Protein AF-0000000068982721 (afdb_homodimer)

Solvent-accessible surface area (backbone atoms only — not comparable to full-atom values): 14937 Å² total; per-res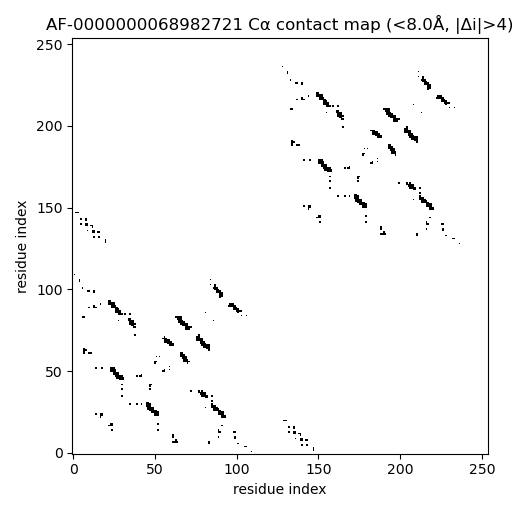idue (Å²): 135,87,74,78,73,61,58,44,40,51,49,52,24,48,48,50,51,31,51,76,65,75,41,49,30,28,35,34,29,42,60,72,44,85,76,55,38,59,77,64,87,70,40,53,94,54,32,29,77,41,74,65,32,78,88,59,32,46,79,71,41,83,47,81,61,32,36,35,29,31,36,68,58,95,84,40,80,41,70,34,38,36,45,47,83,34,50,40,30,42,24,23,71,90,42,67,86,53,56,50,73,55,66,77,66,68,54,65,78,60,64,63,76,62,77,66,66,76,77,72,74,73,76,75,72,82,118,136,88,74,76,73,63,60,44,40,52,50,52,24,49,49,50,51,30,52,77,64,75,41,48,31,30,36,35,29,43,58,71,44,86,76,55,38,60,78,63,88,70,40,54,94,54,31,29,75,42,73,65,32,77,88,61,33,46,78,73,43,83,46,80,61,32,36,34,29,31,34,68,58,97,85,40,80,41,71,33,38,37,46,47,82,33,50,41,30,41,25,24,70,89,41,65,86,54,56,51,72,55,67,78,65,69,53,66,79,58,64,62,77,61,74,68,66,76,75,72,76,73,77,73,74,79,123

Structure (mmCIF, N/CA/C/O backbone):
data_AF-0000000068982721-model_v1
#
loop_
_entity.id
_entity.type
_entity.pdbx_description
1 polymer 'ClpXP protease specificity-enhancing factor'
#
loop_
_atom_site.group_PDB
_atom_site.id
_atom_site.type_symbol
_atom_site.label_atom_id
_atom_site.label_alt_id
_atom_site.label_comp_id
_atom_site.label_asym_id
_atom_site.label_entity_id
_atom_site.label_seq_id
_atom_site.pdbx_PDB_ins_code
_atom_site.Cartn_x
_atom_site.Cartn_y
_atom_site.Cartn_z
_atom_site.occupancy
_atom_site.B_iso_or_equiv
_atom_site.auth_seq_id
_atom_site.auth_comp_id
_atom_site.auth_asym_id
_atom_site.auth_atom_id
_atom_site.pdbx_PDB_model_num
ATOM 1 N N . MET A 1 1 ? -21.859 -2.258 6.469 1 50.09 1 MET A N 1
ATOM 2 C CA . MET A 1 1 ? -21.188 -1.783 5.262 1 50.09 1 MET A CA 1
ATOM 3 C C . MET A 1 1 ? -19.844 -2.465 5.09 1 50.09 1 MET A C 1
ATOM 5 O O . MET A 1 1 ? -18.984 -2.377 5.965 1 50.09 1 MET A O 1
ATOM 9 N N . THR A 1 2 ? -19.688 -3.6 4.328 1 82 2 THR A N 1
ATOM 10 C CA . THR A 1 2 ? -18.484 -4.418 4.25 1 82 2 THR A CA 1
ATOM 11 C C . THR A 1 2 ? -17.453 -3.773 3.326 1 82 2 THR A C 1
ATOM 13 O O . THR A 1 2 ? -17.797 -3.318 2.232 1 82 2 THR A O 1
ATOM 16 N N . PHE A 1 3 ? -16.266 -3.248 3.801 1 90.38 3 PHE A N 1
ATOM 17 C CA . PHE A 1 3 ? -15.188 -2.666 3.016 1 90.38 3 PHE A CA 1
ATOM 18 C C . PHE A 1 3 ? -14.523 -3.725 2.146 1 90.38 3 PHE A C 1
ATOM 20 O O . PHE A 1 3 ? -14.516 -4.91 2.492 1 90.38 3 PHE A O 1
ATOM 27 N N . THR A 1 4 ? -14.148 -3.232 0.873 1 94 4 THR A N 1
ATOM 28 C CA . THR A 1 4 ? -13.367 -4.141 0.039 1 94 4 THR A CA 1
ATOM 29 C C . THR A 1 4 ? -12.023 -4.453 0.693 1 94 4 THR A C 1
ATOM 31 O O . THR A 1 4 ? -11.57 -3.721 1.573 1 94 4 THR A O 1
ATOM 34 N N . PRO A 1 5 ? -11.398 -5.516 0.279 1 95.19 5 PRO A N 1
ATOM 35 C CA . PRO A 1 5 ? -10.094 -5.852 0.849 1 95.19 5 PRO A CA 1
ATOM 36 C C . PRO A 1 5 ? -9.016 -4.824 0.503 1 95.19 5 PRO A C 1
ATOM 38 O O . PRO A 1 5 ? -9.023 -4.262 -0.594 1 95.19 5 PRO A O 1
ATOM 41 N N . LYS A 1 6 ? -8.016 -4.684 1.451 1 96.5 6 LYS A N 1
ATOM 42 C CA . LYS A 1 6 ? -6.891 -3.783 1.231 1 96.5 6 LYS A CA 1
ATOM 43 C C . LYS A 1 6 ? -5.773 -4.48 0.456 1 96.5 6 LYS A C 1
ATOM 45 O O . LYS A 1 6 ? -4.934 -3.82 -0.161 1 96.5 6 LYS A O 1
ATOM 50 N N . ARG A 1 7 ? -5.926 -5.719 0.411 1 97.69 7 ARG A N 1
ATOM 51 C CA . ARG A 1 7 ? -4.855 -6.598 -0.042 1 97.69 7 ARG A CA 1
ATOM 52 C C . ARG A 1 7 ? -4.355 -6.188 -1.425 1 97.69 7 ARG A C 1
ATOM 54 O O . ARG A 1 7 ? -3.158 -5.988 -1.625 1 97.69 7 ARG A O 1
ATOM 61 N N . PRO A 1 8 ? -5.195 -5.984 -2.377 1 98.44 8 PRO A N 1
ATOM 62 C CA . PRO A 1 8 ? -4.664 -5.664 -3.701 1 98.44 8 PRO A CA 1
ATOM 63 C C . PRO A 1 8 ? -3.932 -4.324 -3.734 1 98.44 8 PRO A C 1
ATOM 65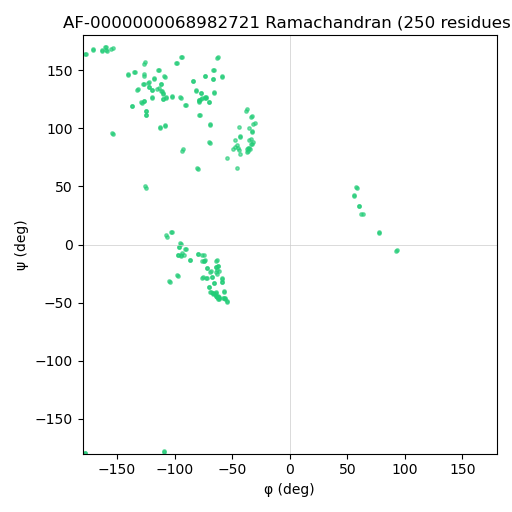 O O . PRO A 1 8 ? -2.959 -4.164 -4.477 1 98.44 8 PRO A O 1
ATOM 68 N N . TYR A 1 9 ? -4.328 -3.338 -2.973 1 98.56 9 TYR A N 1
ATOM 69 C CA . TYR A 1 9 ? -3.689 -2.027 -2.908 1 98.56 9 TYR A CA 1
ATOM 70 C C . TYR A 1 9 ? -2.291 -2.131 -2.312 1 98.56 9 TYR A C 1
ATOM 72 O O . TYR A 1 9 ? -1.349 -1.515 -2.816 1 98.56 9 TYR A O 1
ATOM 80 N N . LEU A 1 10 ? -2.238 -2.955 -1.286 1 98.31 10 LEU A N 1
ATOM 81 C CA . LEU A 1 10 ? -0.954 -3.146 -0.621 1 98.31 10 LEU A CA 1
ATOM 82 C C . LEU A 1 10 ? 0.009 -3.924 -1.512 1 98.31 10 LEU A C 1
ATOM 84 O O . LEU A 1 10 ? 1.206 -3.629 -1.547 1 98.31 10 LEU A O 1
ATOM 88 N N . ILE A 1 11 ? -0.5 -4.859 -2.24 1 98.75 11 ILE A N 1
ATOM 89 C CA . ILE A 1 11 ? 0.335 -5.629 -3.154 1 98.75 11 ILE A CA 1
ATOM 90 C C . ILE A 1 11 ? 0.896 -4.711 -4.238 1 98.75 11 ILE A C 1
ATOM 92 O O . ILE A 1 11 ? 2.088 -4.766 -4.551 1 98.75 11 ILE A O 1
ATOM 96 N N . ARG A 1 12 ? 0.041 -3.873 -4.758 1 98.81 12 ARG A N 1
ATOM 97 C CA . ARG A 1 12 ? 0.499 -2.947 -5.789 1 98.81 12 ARG A CA 1
ATOM 98 C C . ARG A 1 12 ? 1.543 -1.984 -5.23 1 98.81 12 ARG A C 1
ATOM 100 O O . ARG A 1 12 ? 2.539 -1.688 -5.895 1 98.81 12 ARG A O 1
ATOM 107 N N . ALA A 1 13 ? 1.307 -1.523 -4.055 1 98.62 13 ALA A N 1
ATOM 108 C CA . ALA A 1 13 ? 2.244 -0.599 -3.424 1 98.62 13 ALA A CA 1
ATOM 109 C C . ALA A 1 13 ? 3.596 -1.265 -3.189 1 98.62 13 ALA A C 1
ATOM 111 O O . ALA A 1 13 ? 4.641 -0.694 -3.514 1 98.62 13 ALA A O 1
ATOM 112 N N . MET A 1 14 ? 3.588 -2.441 -2.699 1 98.5 14 MET A N 1
ATOM 113 C CA . MET A 1 14 ? 4.828 -3.15 -2.408 1 98.5 14 MET A CA 1
ATOM 114 C C . MET A 1 14 ? 5.559 -3.525 -3.695 1 98.5 14 MET A C 1
ATOM 116 O O . MET A 1 14 ? 6.785 -3.482 -3.752 1 98.5 14 MET A O 1
ATOM 120 N N . HIS A 1 15 ? 4.801 -3.961 -4.676 1 98.75 15 HIS A N 1
ATOM 121 C CA . HIS A 1 15 ? 5.418 -4.277 -5.957 1 98.75 15 HIS A CA 1
ATOM 122 C C . HIS A 1 15 ? 6.184 -3.08 -6.508 1 98.75 15 HIS A C 1
ATOM 124 O O . HIS A 1 15 ? 7.328 -3.221 -6.953 1 98.75 15 HIS A O 1
ATOM 130 N N . GLU A 1 16 ? 5.559 -1.96 -6.469 1 98.19 16 GLU A N 1
ATOM 131 C CA . GLU A 1 16 ? 6.195 -0.74 -6.953 1 98.19 16 GLU A CA 1
ATOM 132 C C . GLU A 1 16 ? 7.457 -0.422 -6.156 1 98.19 16 GLU A C 1
ATOM 134 O O . GLU A 1 16 ? 8.5 -0.097 -6.734 1 98.19 16 GLU A O 1
ATOM 139 N N . TRP A 1 17 ? 7.332 -0.521 -4.883 1 98.25 17 TRP A N 1
ATOM 140 C CA . TRP A 1 17 ? 8.477 -0.224 -4.031 1 98.25 17 TRP A CA 1
ATOM 141 C C . TRP A 1 17 ? 9.633 -1.179 -4.32 1 98.25 17 TRP A C 1
ATOM 143 O O . TRP A 1 17 ? 10.789 -0.755 -4.422 1 98.25 17 TRP A O 1
ATOM 153 N N . LEU A 1 18 ? 9.312 -2.434 -4.395 1 97.94 18 LEU A N 1
ATOM 154 C CA . LEU A 1 18 ? 10.344 -3.424 -4.695 1 97.94 18 LEU A CA 1
ATOM 155 C C . LEU A 1 18 ? 11.031 -3.113 -6.023 1 97.94 18 LEU A C 1
ATOM 157 O O . LEU A 1 18 ? 12.258 -3.109 -6.109 1 97.94 18 LEU A O 1
ATOM 161 N N . GLU A 1 19 ? 10.25 -2.818 -6.996 1 97.06 19 GLU A N 1
ATOM 162 C CA . GLU A 1 19 ? 10.797 -2.502 -8.312 1 97.06 19 GLU A CA 1
ATOM 163 C C . GLU A 1 19 ? 11.68 -1.253 -8.258 1 97.06 19 GLU A C 1
ATOM 165 O O . GLU A 1 19 ? 12.773 -1.231 -8.828 1 97.06 19 GLU A O 1
ATOM 170 N N . ASP A 1 20 ? 11.219 -0.26 -7.602 1 96.62 20 ASP A N 1
ATOM 171 C CA . ASP A 1 20 ? 11.945 1 -7.504 1 96.62 20 ASP A CA 1
ATOM 172 C C . ASP A 1 20 ? 13.281 0.808 -6.785 1 96.62 20 ASP A C 1
ATOM 174 O O . ASP A 1 20 ? 14.211 1.6 -6.965 1 96.62 20 ASP A O 1
ATOM 178 N N . ASN A 1 21 ? 13.367 -0.199 -5.965 1 96.25 21 ASN A N 1
ATOM 179 C CA . ASN A 1 21 ? 14.594 -0.458 -5.215 1 96.25 21 ASN A CA 1
ATOM 180 C C . ASN A 1 21 ? 15.398 -1.6 -5.828 1 96.25 21 ASN A C 1
ATOM 182 O O . ASN A 1 21 ? 16.312 -2.125 -5.203 1 96.25 21 ASN A O 1
ATOM 186 N N . GLU A 1 22 ? 14.992 -2.025 -7.074 1 94.94 22 GLU A N 1
ATOM 187 C CA . GLU A 1 22 ? 15.688 -3.039 -7.855 1 94.94 22 GLU A CA 1
ATOM 188 C C . GLU A 1 22 ? 15.742 -4.371 -7.113 1 94.94 22 GLU A C 1
ATOM 190 O O . GLU A 1 22 ? 16.766 -5.055 -7.121 1 94.94 22 GLU A O 1
ATOM 195 N N . LEU A 1 23 ? 14.742 -4.621 -6.371 1 96.38 23 LEU A N 1
ATOM 196 C CA . LEU A 1 23 ? 14.562 -5.91 -5.715 1 96.38 23 LEU A CA 1
ATOM 197 C C . LEU A 1 23 ? 13.617 -6.801 -6.512 1 96.38 23 LEU A C 1
ATOM 199 O O . LEU A 1 23 ? 12.773 -6.301 -7.262 1 96.38 23 LEU A O 1
ATOM 203 N N . THR A 1 24 ? 13.766 -8.078 -6.305 1 97.19 24 THR A N 1
ATOM 204 C CA . THR A 1 24 ? 12.938 -9.031 -7.031 1 97.19 24 THR A CA 1
ATOM 205 C C . THR A 1 24 ? 11.656 -9.336 -6.258 1 97.19 24 THR A C 1
ATOM 207 O O . THR A 1 24 ? 11.711 -9.867 -5.145 1 97.19 24 THR A O 1
ATOM 210 N N . ALA A 1 25 ? 10.555 -9.039 -6.879 1 98.38 25 ALA A N 1
ATOM 211 C CA . ALA A 1 25 ? 9.273 -9.281 -6.227 1 98.38 25 ALA A CA 1
ATOM 212 C C . ALA A 1 25 ? 8.891 -10.758 -6.305 1 98.38 25 ALA A C 1
ATOM 214 O O . ALA A 1 25 ? 8.773 -11.312 -7.398 1 98.38 25 ALA A O 1
ATOM 215 N N . TYR A 1 26 ? 8.648 -11.32 -5.16 1 98.44 26 TYR A N 1
ATOM 216 C CA . TYR A 1 26 ? 8.102 -12.672 -5.059 1 98.44 26 TYR A CA 1
ATOM 217 C C . TYR A 1 26 ? 6.676 -12.641 -4.52 1 98.44 26 TYR A C 1
ATOM 219 O O . TYR A 1 26 ? 6.367 -11.883 -3.6 1 98.44 26 TYR A O 1
ATOM 227 N N . LEU A 1 27 ? 5.855 -13.469 -5.133 1 98.62 27 LEU A N 1
ATOM 228 C CA . LEU A 1 27 ? 4.508 -13.719 -4.641 1 98.62 27 LEU A CA 1
ATOM 229 C C . LEU A 1 27 ? 4.398 -15.109 -4.023 1 98.62 27 LEU A C 1
ATOM 231 O O . LEU A 1 27 ? 4.797 -16.094 -4.641 1 98.62 27 LEU A O 1
ATOM 235 N N . MET A 1 28 ? 3.936 -15.148 -2.807 1 98.5 28 MET A N 1
ATOM 236 C CA . MET A 1 28 ? 3.543 -16.422 -2.209 1 98.5 28 MET A CA 1
ATOM 237 C C . MET A 1 28 ? 2.049 -16.672 -2.381 1 98.5 28 MET A C 1
ATOM 239 O O . MET A 1 28 ? 1.23 -15.82 -2.012 1 98.5 28 MET A O 1
ATOM 243 N N . ILE A 1 29 ? 1.713 -17.797 -2.926 1 98.12 29 ILE A N 1
ATOM 244 C CA . ILE A 1 29 ? 0.346 -18.078 -3.35 1 98.12 29 ILE A CA 1
ATOM 245 C C . ILE A 1 29 ? -0.162 -19.344 -2.648 1 98.12 29 ILE A C 1
ATOM 247 O O . ILE A 1 29 ? 0.588 -20.297 -2.461 1 98.12 29 ILE A O 1
ATOM 251 N N . ASP A 1 30 ? -1.381 -19.328 -2.227 1 98.06 30 ASP A N 1
ATOM 252 C CA . ASP A 1 30 ? -2.061 -20.547 -1.799 1 98.06 30 ASP A CA 1
ATOM 253 C C . ASP A 1 30 ? -2.336 -21.469 -2.986 1 98.06 30 ASP A C 1
ATOM 255 O O . ASP A 1 30 ? -3.324 -21.297 -3.701 1 98.06 30 ASP A O 1
ATOM 259 N N . ALA A 1 31 ? -1.589 -22.5 -3.143 1 97.94 31 ALA A N 1
ATOM 260 C CA . ALA A 1 31 ? -1.642 -23.375 -4.305 1 97.94 31 ALA A CA 1
ATOM 261 C C . ALA A 1 31 ? -2.861 -24.297 -4.246 1 97.94 31 ALA A C 1
ATOM 263 O O . ALA A 1 31 ? -3.207 -24.938 -5.234 1 97.94 31 ALA A O 1
ATOM 264 N N . THR A 1 32 ? -3.49 -24.297 -3.186 1 97.31 32 THR A N 1
ATOM 265 C CA . THR A 1 32 ? -4.625 -25.188 -3.016 1 97.31 32 THR A CA 1
ATOM 266 C C . THR A 1 32 ? -5.926 -24.5 -3.414 1 97.31 32 THR A C 1
ATOM 268 O O . THR A 1 32 ? -6.977 -25.141 -3.486 1 97.31 32 THR A O 1
ATOM 271 N N . HIS A 1 33 ? -5.832 -23.25 -3.652 1 95.62 33 HIS A N 1
ATOM 272 C CA . HIS A 1 33 ? -7.016 -22.516 -4.078 1 95.62 33 HIS A CA 1
ATOM 273 C C . HIS A 1 33 ? -7.492 -22.984 -5.449 1 95.62 33 HIS A C 1
ATOM 275 O O . HIS A 1 33 ? -6.73 -22.969 -6.418 1 95.62 33 HIS A O 1
ATOM 281 N N . GLY A 1 34 ? -8.695 -23.266 -5.633 1 95.56 34 GLY A N 1
ATOM 282 C CA . GLY A 1 34 ? -9.25 -23.953 -6.789 1 95.56 34 GLY A CA 1
ATOM 283 C C . GLY A 1 34 ? -9.203 -23.125 -8.055 1 95.56 34 GLY A C 1
ATOM 284 O O . GLY A 1 34 ? -9.203 -23.672 -9.164 1 95.56 34 GLY A O 1
ATOM 285 N N . ASP A 1 35 ? -9.141 -21.828 -7.938 1 97.06 35 ASP A N 1
ATOM 286 C CA . ASP A 1 35 ? -9.266 -20.969 -9.109 1 97.06 35 ASP A CA 1
ATOM 287 C C . ASP A 1 35 ? -7.898 -20.562 -9.656 1 97.06 35 ASP A C 1
ATOM 289 O O . ASP A 1 35 ? -7.801 -19.938 -10.711 1 97.06 35 ASP A O 1
ATOM 293 N N . VAL A 1 36 ? -6.836 -20.984 -9 1 98.38 36 VAL A N 1
ATOM 294 C CA . VAL A 1 36 ? -5.492 -20.578 -9.398 1 98.38 36 VAL A CA 1
ATOM 295 C C . VAL A 1 36 ? -5.098 -21.281 -10.688 1 98.38 36 VAL A C 1
ATOM 297 O O . VAL A 1 36 ? -5.223 -22.516 -10.797 1 98.38 36 VAL A O 1
ATOM 300 N N . VAL A 1 37 ? -4.699 -20.484 -11.656 1 98.5 37 VAL A N 1
ATOM 301 C CA . VAL A 1 37 ? -4.109 -21 -12.883 1 98.5 37 VAL A CA 1
ATOM 302 C C . VAL A 1 37 ? -2.613 -20.688 -12.906 1 98.5 37 VAL A C 1
ATOM 304 O O . VAL A 1 37 ? -2.211 -19.562 -13.164 1 98.5 37 VAL A O 1
ATOM 307 N N . ALA A 1 38 ? -1.803 -21.688 -12.617 1 98 38 ALA A N 1
ATOM 308 C CA . ALA A 1 38 ? -0.353 -21.562 -12.5 1 98 38 ALA A CA 1
ATOM 309 C C . ALA A 1 38 ? 0.322 -22.922 -12.57 1 98 38 ALA A C 1
ATOM 311 O O . ALA A 1 38 ? -0.351 -23.953 -12.555 1 98 38 ALA A O 1
ATOM 312 N N . PRO A 1 39 ? 1.593 -22.906 -12.734 1 96.69 39 PRO A N 1
ATOM 313 C CA . PRO A 1 39 ? 2.299 -24.188 -12.711 1 96.69 39 PRO A CA 1
ATOM 314 C C . PRO A 1 39 ? 2.336 -24.812 -11.312 1 96.69 39 PRO A C 1
ATOM 316 O O . PRO A 1 39 ? 3.355 -24.734 -10.625 1 96.69 39 PRO A O 1
ATOM 319 N N . LEU A 1 40 ? 1.367 -25.562 -10.984 1 96.62 40 LEU A N 1
ATOM 320 C CA . LEU A 1 40 ? 1.165 -26.047 -9.625 1 96.62 40 LEU A CA 1
ATOM 321 C C . LEU A 1 40 ? 2.131 -27.172 -9.305 1 96.62 40 LEU A C 1
ATOM 323 O O . LEU A 1 40 ? 2.316 -27.531 -8.141 1 96.62 40 LEU A O 1
ATOM 327 N N . ASP A 1 41 ? 2.771 -27.719 -10.32 1 95.5 41 ASP A N 1
ATOM 328 C CA . ASP A 1 41 ? 3.777 -28.75 -10.109 1 95.5 41 ASP A CA 1
ATOM 329 C C . ASP A 1 41 ? 4.949 -28.219 -9.289 1 95.5 41 ASP A C 1
ATOM 331 O O . ASP A 1 41 ? 5.695 -29 -8.688 1 95.5 41 ASP A O 1
ATOM 335 N N . TYR A 1 42 ? 5.078 -26.984 -9.227 1 95.5 42 TYR A N 1
ATOM 336 C CA . TYR A 1 42 ? 6.188 -26.344 -8.516 1 95.5 42 TYR A CA 1
ATOM 337 C C . TYR A 1 42 ? 5.789 -25.984 -7.094 1 95.5 42 TYR A C 1
ATOM 339 O O . TYR A 1 42 ? 6.609 -25.484 -6.324 1 95.5 42 TYR A O 1
ATOM 347 N N . ALA A 1 43 ? 4.582 -26.281 -6.723 1 97.69 43 ALA A N 1
ATOM 348 C CA . ALA A 1 43 ? 4.109 -25.953 -5.383 1 97.69 43 ALA A CA 1
ATOM 349 C C . ALA A 1 43 ? 4.715 -26.875 -4.336 1 97.69 43 ALA A C 1
ATOM 351 O O . ALA A 1 43 ? 4.992 -28.047 -4.625 1 97.69 43 ALA A O 1
ATOM 352 N N . GLN A 1 44 ? 4.973 -26.312 -3.178 1 97.25 44 GLN A N 1
ATOM 353 C CA . GLN A 1 44 ? 5.477 -27.078 -2.035 1 97.25 44 GLN A CA 1
ATOM 354 C C . GLN A 1 44 ? 4.637 -26.812 -0.788 1 97.25 44 GLN A C 1
ATOM 356 O O . GLN A 1 44 ? 4.488 -25.656 -0.362 1 97.25 44 GLN A O 1
ATOM 361 N N . GLU A 1 45 ? 4.109 -27.828 -0.24 1 97 45 GLU A N 1
ATOM 362 C CA . GLU A 1 45 ? 3.316 -27.734 0.981 1 97 45 GLU A CA 1
ATOM 363 C C . GLU A 1 45 ? 2.164 -26.75 0.822 1 97 45 GLU A C 1
ATOM 365 O O . GLU A 1 45 ? 1.951 -25.891 1.684 1 97 45 GLU A O 1
ATOM 370 N N . GLY A 1 46 ? 1.565 -26.844 -0.29 1 97.06 46 GLY A N 1
ATOM 371 C CA . GLY A 1 46 ? 0.366 -26.062 -0.549 1 97.06 46 GLY A CA 1
ATOM 372 C C . GLY A 1 46 ? 0.657 -24.609 -0.869 1 97.06 46 GLY A C 1
ATOM 373 O O . GLY A 1 46 ? -0.258 -23.781 -0.925 1 97.06 46 GLY A O 1
ATOM 374 N N . ARG A 1 47 ? 1.968 -24.312 -1.08 1 98.06 47 ARG A N 1
ATOM 375 C CA . ARG A 1 47 ? 2.348 -22.938 -1.39 1 98.06 47 ARG A CA 1
ATOM 376 C C . ARG A 1 47 ? 3.178 -22.875 -2.668 1 98.06 47 ARG A C 1
ATOM 378 O O . ARG A 1 47 ? 4.004 -23.75 -2.922 1 98.06 47 ARG A O 1
ATOM 385 N N . LEU A 1 48 ? 2.895 -21.938 -3.432 1 98.25 48 LEU A N 1
ATOM 386 C CA . LEU A 1 48 ? 3.637 -21.656 -4.656 1 98.25 48 LEU A CA 1
ATOM 387 C C . LEU A 1 48 ? 4.25 -20.266 -4.613 1 98.25 48 LEU A C 1
ATOM 389 O O . LEU A 1 48 ? 3.559 -19.281 -4.309 1 98.25 48 LEU A O 1
ATOM 393 N N . VAL A 1 49 ? 5.52 -20.156 -4.84 1 98.06 49 VAL A N 1
ATOM 394 C CA . VAL A 1 49 ? 6.211 -18.875 -4.875 1 98.06 49 VAL A CA 1
ATOM 395 C C . VAL A 1 49 ? 6.641 -18.547 -6.305 1 98.06 49 VAL A C 1
ATOM 397 O O . VAL A 1 49 ? 7.297 -19.359 -6.961 1 98.06 49 VAL A O 1
ATOM 400 N N . LEU A 1 50 ? 6.25 -17.406 -6.805 1 97.75 50 LEU A N 1
ATOM 401 C CA . LEU A 1 50 ? 6.562 -16.984 -8.164 1 97.75 50 LEU A CA 1
ATOM 402 C C . LEU A 1 50 ? 7.223 -15.617 -8.172 1 97.75 50 LEU A C 1
ATOM 404 O O . LEU A 1 50 ? 6.863 -14.75 -7.371 1 97.75 50 LEU A O 1
ATOM 408 N N . ALA A 1 51 ? 8.094 -15.492 -9.117 1 97 51 ALA A N 1
ATOM 409 C CA . ALA A 1 51 ? 8.609 -14.148 -9.375 1 97 51 ALA A CA 1
ATOM 410 C C . ALA A 1 51 ? 7.598 -13.305 -10.148 1 97 51 ALA A C 1
ATOM 412 O O . ALA A 1 51 ? 7.012 -13.781 -11.125 1 97 51 ALA A O 1
ATOM 413 N N . ALA A 1 52 ? 7.383 -12.117 -9.609 1 97.12 52 ALA A N 1
ATOM 414 C CA . ALA A 1 52 ? 6.441 -11.219 -10.273 1 97.12 52 ALA A CA 1
ATOM 415 C C . ALA A 1 52 ? 7.086 -9.867 -10.562 1 97.12 52 ALA A C 1
ATOM 417 O O . ALA A 1 52 ? 6.508 -8.82 -10.273 1 97.12 52 ALA A O 1
ATOM 418 N N . SER A 1 53 ? 8.211 -9.875 -11.141 1 95.5 53 SER A N 1
ATOM 419 C CA . SER A 1 53 ? 8.859 -8.664 -11.625 1 95.5 53 SER A CA 1
ATOM 420 C C . SER A 1 53 ? 8.547 -8.414 -13.102 1 95.5 53 SER A C 1
ATOM 422 O O . SER A 1 53 ? 8.188 -9.344 -13.828 1 95.5 53 SER A O 1
ATOM 424 N N . TYR A 1 54 ? 8.766 -7.164 -13.516 1 94.25 54 TYR A N 1
ATOM 425 C CA . TYR A 1 54 ? 8.523 -6.84 -14.914 1 94.25 54 TYR A CA 1
ATOM 426 C C . TYR A 1 54 ? 9.523 -7.551 -15.82 1 94.25 54 TYR A C 1
ATOM 428 O O . TYR A 1 54 ? 9.188 -7.918 -16.953 1 94.25 54 TYR A O 1
ATOM 436 N N . GLN A 1 55 ? 10.688 -7.816 -15.281 1 93.12 55 GLN A N 1
ATOM 437 C CA . GLN A 1 55 ? 11.727 -8.469 -16.062 1 93.12 55 GLN A CA 1
ATOM 438 C C . GLN A 1 55 ? 11.438 -9.953 -16.234 1 93.12 55 GLN A C 1
ATOM 440 O O . GLN A 1 55 ? 11.836 -10.562 -17.234 1 93.12 55 GLN A O 1
ATOM 445 N N . ALA A 1 56 ? 10.742 -10.492 -15.273 1 93.75 56 ALA A N 1
ATOM 446 C CA . ALA A 1 56 ? 10.531 -11.938 -15.273 1 93.75 56 ALA A CA 1
ATOM 447 C C . ALA A 1 56 ? 9.18 -12.297 -15.883 1 93.75 56 ALA A C 1
ATOM 449 O O . ALA A 1 56 ? 8.859 -13.477 -16.062 1 93.75 56 ALA A O 1
ATOM 450 N N . THR A 1 57 ? 8.398 -11.297 -16.109 1 97.5 57 THR A N 1
ATOM 451 C CA . THR A 1 57 ? 7.039 -11.555 -16.578 1 97.5 57 THR A CA 1
ATOM 452 C C . THR A 1 57 ? 6.746 -10.789 -17.859 1 97.5 57 THR A C 1
ATOM 454 O O . THR A 1 57 ? 7.441 -9.82 -18.188 1 97.5 57 THR A O 1
ATOM 457 N N . LYS A 1 58 ? 5.77 -11.289 -18.609 1 97.38 58 LYS A N 1
ATOM 458 C CA . LYS A 1 58 ? 5.164 -10.578 -19.734 1 97.38 58 LYS A CA 1
ATOM 459 C C . LYS A 1 58 ? 3.717 -10.195 -19.438 1 97.38 58 LYS A C 1
ATOM 461 O O . LYS A 1 58 ? 2.945 -11.016 -18.938 1 97.38 58 LYS A O 1
ATOM 466 N N . ASP A 1 59 ? 3.299 -8.914 -19.688 1 97.56 59 ASP A N 1
ATOM 467 C CA . ASP A 1 59 ? 1.939 -8.406 -19.516 1 97.56 59 ASP A CA 1
ATOM 468 C C . ASP A 1 59 ? 1.461 -8.594 -18.078 1 97.56 59 ASP A C 1
ATOM 470 O O . ASP A 1 59 ? 0.365 -9.102 -17.844 1 97.56 59 ASP A O 1
ATOM 474 N N . LEU A 1 60 ? 2.271 -8.188 -17.125 1 98.5 60 LEU A N 1
ATOM 475 C CA . LEU A 1 60 ? 1.92 -8.258 -15.711 1 98.5 60 LEU A CA 1
ATOM 476 C C . LEU A 1 60 ? 0.83 -7.25 -15.367 1 98.5 60 LEU A C 1
ATOM 478 O O . LEU A 1 60 ? 0.983 -6.055 -15.617 1 98.5 60 LEU A O 1
ATOM 482 N N . HIS A 1 61 ? -0.278 -7.75 -14.828 1 98.31 61 HIS A N 1
ATOM 483 C CA . HIS A 1 61 ? -1.382 -6.926 -14.352 1 98.31 61 HIS A CA 1
ATOM 484 C C . HIS A 1 61 ? -1.746 -7.273 -12.906 1 98.31 61 HIS A C 1
ATOM 486 O O . HIS A 1 61 ? -1.995 -8.438 -12.594 1 98.31 61 HIS A O 1
ATOM 492 N N . ILE A 1 62 ? -1.709 -6.289 -12.086 1 98.5 62 ILE A N 1
ATOM 493 C CA . ILE A 1 62 ? -2.143 -6.441 -10.703 1 98.5 62 ILE A CA 1
ATOM 494 C C . ILE A 1 62 ? -3.408 -5.621 -10.461 1 98.5 62 ILE A C 1
ATOM 496 O O . ILE A 1 62 ? -3.332 -4.418 -10.188 1 98.5 62 ILE A O 1
ATOM 500 N N . ASP A 1 63 ? -4.566 -6.285 -10.469 1 97.62 63 ASP A N 1
ATOM 501 C CA . ASP A 1 63 ? -5.859 -5.629 -10.297 1 97.62 63 ASP A CA 1
ATOM 502 C C . ASP A 1 63 ? -6.469 -5.965 -8.938 1 97.62 63 ASP A C 1
ATOM 504 O O . ASP A 1 63 ? -5.836 -6.637 -8.117 1 97.62 63 ASP A O 1
ATOM 508 N N . ASN A 1 64 ? -7.648 -5.438 -8.727 1 97.5 64 ASN A N 1
ATOM 509 C CA . ASN A 1 64 ? -8.289 -5.648 -7.43 1 97.5 64 ASN A CA 1
ATOM 510 C C . ASN A 1 64 ? -8.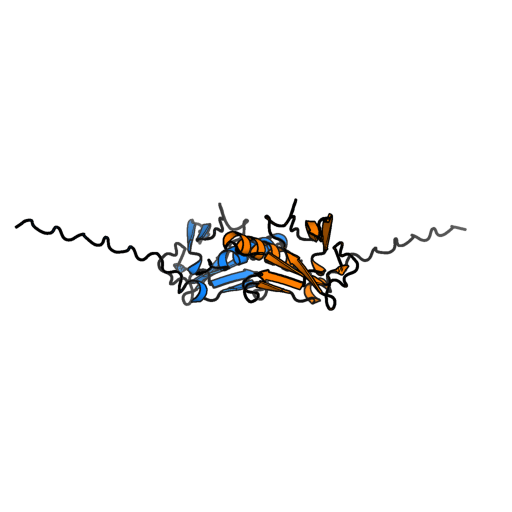766 -7.09 -7.27 1 97.5 64 ASN A C 1
ATOM 512 O O . ASN A 1 64 ? -8.898 -7.586 -6.152 1 97.5 64 ASN A O 1
ATOM 516 N N . GLU A 1 65 ? -8.922 -7.758 -8.383 1 96.62 65 GLU A N 1
ATOM 517 C CA . GLU A 1 65 ? -9.531 -9.086 -8.312 1 96.62 65 GLU A CA 1
ATOM 518 C C . GLU A 1 65 ? -8.484 -10.18 -8.477 1 96.62 65 GLU A C 1
ATOM 520 O O . GLU A 1 65 ? -8.609 -11.258 -7.895 1 96.62 65 GLU A O 1
ATOM 525 N N . SER A 1 66 ? -7.469 -9.789 -9.273 1 98.5 66 SER A N 1
ATOM 526 C CA . SER A 1 66 ? -6.523 -10.852 -9.602 1 98.5 66 SER A CA 1
ATOM 527 C C . SER A 1 66 ? -5.184 -10.281 -10.055 1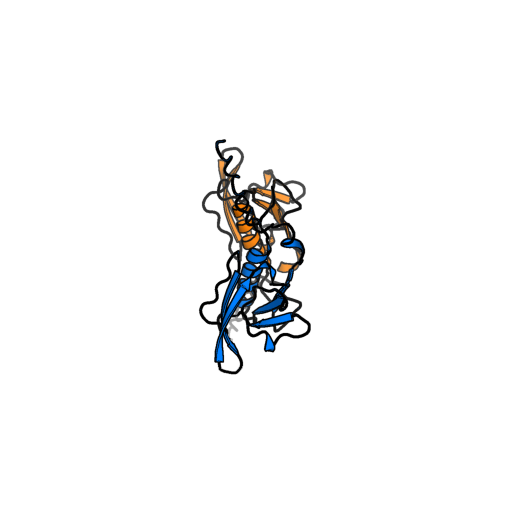 98.5 66 SER A C 1
ATOM 529 O O . SER A 1 66 ? -5.055 -9.07 -10.25 1 98.5 66 SER A O 1
ATOM 531 N N . ILE A 1 67 ? -4.191 -11.211 -10.102 1 98.81 67 ILE A N 1
ATOM 532 C CA . ILE A 1 67 ? -2.895 -10.969 -10.727 1 98.81 67 ILE A CA 1
ATOM 533 C C . ILE A 1 67 ? -2.727 -11.891 -11.93 1 98.81 67 ILE A C 1
ATOM 535 O O . ILE A 1 67 ? -3.01 -13.086 -11.852 1 98.81 67 ILE A O 1
ATOM 539 N N . SER A 1 68 ? -2.266 -11.305 -13.031 1 98.69 68 SER A N 1
ATOM 540 C CA . SER A 1 68 ? -2.08 -12.133 -14.219 1 98.69 68 SER A CA 1
ATOM 541 C C . SER A 1 68 ? -0.805 -11.75 -14.961 1 98.69 68 SER A C 1
ATOM 543 O O . SER A 1 68 ? -0.396 -10.594 -14.953 1 98.69 68 SER A O 1
ATOM 545 N N . PHE A 1 69 ? -0.235 -12.75 -15.523 1 98.69 69 PHE A N 1
ATOM 546 C CA . PHE A 1 69 ? 0.951 -12.547 -16.344 1 98.69 69 PHE A CA 1
ATOM 547 C C . PHE A 1 69 ? 1.32 -13.828 -17.094 1 98.69 69 PHE A C 1
ATOM 549 O O . PHE A 1 69 ? 0.729 -14.883 -16.844 1 98.69 69 PHE A O 1
ATOM 556 N N . ALA A 1 70 ? 2.182 -13.648 -17.984 1 98.5 70 ALA A N 1
ATOM 557 C CA . ALA A 1 70 ? 2.84 -14.805 -18.594 1 98.5 70 ALA A CA 1
ATOM 558 C C . ALA A 1 70 ? 4.297 -14.906 -18.156 1 98.5 70 ALA A C 1
ATOM 560 O O . ALA A 1 70 ? 4.949 -13.883 -17.922 1 98.5 70 ALA A O 1
ATOM 561 N N . ALA A 1 71 ? 4.695 -16.156 -18.031 1 97.56 71 ALA A N 1
ATOM 562 C CA . ALA A 1 71 ? 6.09 -16.406 -17.672 1 97.56 71 ALA A CA 1
ATOM 563 C C . ALA A 1 71 ? 6.539 -17.781 -18.156 1 97.56 71 ALA A C 1
ATOM 565 O O . ALA A 1 71 ? 5.75 -18.531 -18.719 1 97.56 71 ALA A O 1
ATOM 566 N N . ARG A 1 72 ? 7.871 -17.938 -18.062 1 95.5 72 ARG A N 1
ATOM 567 C CA . ARG A 1 72 ? 8.445 -19.188 -18.516 1 95.5 72 ARG A CA 1
ATOM 568 C C . ARG A 1 72 ? 8.781 -20.109 -17.344 1 95.5 72 ARG A C 1
ATOM 570 O O . ARG A 1 72 ? 9.422 -19.672 -16.391 1 95.5 72 ARG A O 1
ATOM 577 N N . PHE A 1 73 ? 8.289 -21.297 -17.422 1 94.25 73 PHE A N 1
ATOM 578 C CA . PHE A 1 73 ? 8.555 -22.328 -16.438 1 94.25 73 PHE A CA 1
ATOM 579 C C . PHE A 1 73 ? 9.125 -23.578 -17.094 1 94.25 73 PHE A C 1
ATOM 581 O O . PHE A 1 73 ? 8.445 -24.234 -17.891 1 94.25 73 PHE A O 1
ATOM 588 N N . GLY A 1 74 ? 10.289 -23.859 -16.766 1 92.69 74 GLY A N 1
ATOM 589 C CA . GLY A 1 74 ? 10.914 -24.984 -17.422 1 92.69 74 GLY A CA 1
ATOM 590 C C . GLY A 1 74 ? 11.07 -24.812 -18.922 1 92.69 74 GLY A C 1
ATOM 591 O O . GLY A 1 74 ? 10.914 -25.766 -19.688 1 92.69 74 GLY A O 1
ATOM 592 N N . GLY A 1 75 ? 11.141 -23.578 -19.375 1 93.25 75 GLY A N 1
ATOM 593 C CA . GLY A 1 75 ? 11.367 -23.281 -20.781 1 93.25 75 GLY A CA 1
ATOM 594 C C . GLY A 1 75 ? 10.086 -23.094 -21.562 1 93.25 75 GLY A C 1
ATOM 595 O O . GLY A 1 75 ? 10.117 -22.797 -22.75 1 93.25 75 GLY A O 1
ATOM 596 N N . VAL A 1 76 ? 9.023 -23.312 -20.938 1 94.25 76 VAL A N 1
ATOM 597 C CA . VAL A 1 76 ? 7.734 -23.203 -21.625 1 94.25 76 VAL A CA 1
ATOM 598 C C . VAL A 1 76 ? 6.977 -21.984 -21.109 1 94.25 76 VAL A C 1
ATOM 600 O O . VAL A 1 76 ? 6.836 -21.797 -19.906 1 94.25 76 VAL A O 1
ATOM 603 N N . SER A 1 77 ? 6.5 -21.156 -22.078 1 96 77 SER A N 1
ATOM 604 C CA . SER A 1 77 ? 5.707 -20 -21.719 1 96 77 SER A CA 1
ATOM 605 C C . SER A 1 77 ? 4.309 -20.406 -21.266 1 96 77 SER A C 1
ATOM 607 O O . SER A 1 77 ? 3.646 -21.203 -21.906 1 96 77 SER A O 1
ATOM 609 N N . GLN A 1 78 ? 3.936 -19.938 -20.094 1 96.06 78 GLN A N 1
ATOM 610 C CA . GLN A 1 78 ? 2.609 -20.25 -19.578 1 96.06 78 GLN A CA 1
ATOM 611 C C . GLN A 1 78 ? 1.94 -19 -19 1 96.06 78 GLN A C 1
ATOM 613 O O . GLN A 1 78 ? 2.619 -18.078 -18.531 1 96.06 78 GLN A O 1
ATOM 618 N N . ASP A 1 79 ? 0.573 -19.031 -19.141 1 97.88 79 ASP A N 1
ATOM 619 C CA . ASP A 1 79 ? -0.212 -17.969 -18.516 1 97.88 79 ASP A CA 1
ATOM 620 C C . ASP A 1 79 ? -0.485 -18.266 -17.047 1 97.88 79 ASP A C 1
ATOM 622 O O . ASP A 1 79 ? -0.752 -19.422 -16.688 1 97.88 79 ASP A O 1
ATOM 626 N N . VAL A 1 80 ? -0.404 -17.234 -16.281 1 98.5 80 VAL A N 1
ATOM 627 C CA . VAL A 1 80 ? -0.67 -17.312 -14.859 1 98.5 80 VAL A CA 1
ATOM 628 C C . VAL A 1 80 ? -1.835 -16.406 -14.492 1 98.5 80 VAL A C 1
ATOM 630 O O . VAL A 1 80 ? -1.915 -15.266 -14.969 1 98.5 80 VAL A O 1
ATOM 633 N N . TRP A 1 81 ? -2.777 -16.891 -13.727 1 98.75 81 TRP A N 1
ATOM 634 C CA . TRP A 1 81 ? -3.898 -16.125 -13.188 1 98.75 81 TRP A CA 1
ATOM 635 C C . TRP A 1 81 ? -4.148 -16.484 -11.727 1 98.75 81 TRP A C 1
ATOM 637 O O . TRP A 1 81 ? -4.445 -17.625 -11.398 1 98.75 81 TRP A O 1
ATOM 647 N N . ILE A 1 82 ? -4.039 -15.531 -10.883 1 98.62 82 ILE A N 1
ATOM 648 C CA . ILE A 1 82 ? -4.117 -15.734 -9.438 1 98.62 82 ILE A CA 1
ATOM 649 C C . ILE A 1 82 ? -5.203 -14.836 -8.852 1 98.62 82 ILE A C 1
ATOM 651 O O . ILE A 1 82 ? -5.07 -13.617 -8.836 1 98.62 82 ILE A O 1
ATOM 655 N N . PRO A 1 83 ? -6.289 -15.469 -8.375 1 98.06 83 PRO A N 1
ATOM 656 C CA . PRO A 1 83 ? -7.219 -14.609 -7.633 1 98.06 83 PRO A CA 1
ATOM 657 C C . PRO A 1 83 ? -6.57 -13.938 -6.426 1 98.06 83 PRO A C 1
ATOM 659 O O . PRO A 1 83 ? -5.727 -14.547 -5.758 1 98.06 83 PRO A O 1
ATOM 662 N N . MET A 1 84 ? -6.949 -12.742 -6.133 1 98.06 84 MET A N 1
ATOM 663 C CA . MET A 1 84 ? -6.336 -11.984 -5.047 1 98.06 84 MET A CA 1
ATOM 664 C C . MET A 1 84 ? -6.48 -12.727 -3.721 1 98.06 84 MET A C 1
ATOM 666 O O . MET A 1 84 ? -5.574 -12.695 -2.885 1 98.06 84 MET A O 1
ATOM 670 N N . ALA A 1 85 ? -7.535 -13.461 -3.543 1 97.06 85 ALA A N 1
ATOM 671 C CA . ALA A 1 85 ? -7.801 -14.203 -2.316 1 97.06 85 ALA A CA 1
ATOM 672 C C . ALA A 1 85 ? -6.742 -15.281 -2.09 1 97.06 85 ALA A C 1
ATOM 674 O O . ALA A 1 85 ? -6.539 -15.734 -0.962 1 97.06 85 ALA A O 1
ATOM 675 N N . ALA A 1 86 ? -6.059 -15.625 -3.109 1 97.81 86 ALA A N 1
ATOM 676 C CA . ALA A 1 86 ? -5.098 -16.719 -3.014 1 97.81 86 ALA A CA 1
ATOM 677 C C . ALA A 1 86 ? -3.695 -16.188 -2.713 1 97.81 86 ALA A C 1
ATOM 679 O O . ALA A 1 86 ? -2.775 -16.969 -2.453 1 97.81 86 ALA A O 1
ATOM 680 N N . VAL A 1 87 ? -3.498 -14.93 -2.77 1 98.5 87 VAL A N 1
ATOM 681 C CA . VAL A 1 87 ? -2.184 -14.352 -2.506 1 98.5 87 VAL A CA 1
ATOM 682 C C . VAL A 1 87 ? -1.934 -14.297 -1.001 1 98.5 87 VAL A C 1
ATOM 684 O O . VAL A 1 87 ? -2.676 -13.641 -0.264 1 98.5 87 VAL A O 1
ATOM 687 N N . LEU A 1 88 ? -0.861 -14.914 -0.615 1 98 88 LEU A N 1
ATOM 688 C CA . LEU A 1 88 ? -0.549 -15.008 0.807 1 98 88 LEU A CA 1
ATOM 689 C C . LEU A 1 88 ? 0.447 -13.93 1.218 1 98 88 LEU A C 1
ATOM 691 O O . LEU A 1 88 ? 0.527 -13.57 2.395 1 98 88 LEU A O 1
ATOM 695 N N . GLY A 1 89 ? 1.225 -13.516 0.243 1 98.38 89 GLY A N 1
ATOM 696 C CA . GLY A 1 89 ? 2.188 -12.469 0.564 1 98.38 89 GLY A CA 1
ATOM 697 C C . GLY A 1 89 ? 2.996 -12.016 -0.635 1 98.38 89 GLY A C 1
ATOM 698 O O . GLY A 1 89 ? 2.977 -12.664 -1.685 1 98.38 89 GLY A O 1
ATOM 699 N N . ILE A 1 90 ? 3.633 -10.891 -0.506 1 98.75 90 ILE A N 1
ATOM 700 C CA . ILE A 1 90 ? 4.602 -10.328 -1.44 1 98.75 90 ILE A CA 1
ATOM 701 C C . ILE A 1 90 ? 5.844 -9.867 -0.681 1 98.75 90 ILE A C 1
ATOM 703 O O . ILE A 1 90 ? 5.734 -9.25 0.382 1 98.75 90 ILE A O 1
ATOM 707 N N . TYR A 1 91 ? 6.977 -10.219 -1.197 1 98.38 91 TYR A N 1
ATOM 708 C CA . TYR A 1 91 ? 8.203 -9.898 -0.476 1 98.38 91 TYR A CA 1
ATOM 709 C C . TYR A 1 91 ? 9.406 -9.938 -1.406 1 98.38 91 TYR A C 1
ATOM 711 O O . TYR A 1 91 ? 9.297 -10.336 -2.566 1 98.38 91 TYR A O 1
ATOM 719 N N . ALA A 1 92 ? 10.516 -9.469 -0.918 1 98 92 ALA A N 1
ATOM 720 C CA . ALA A 1 92 ? 11.742 -9.453 -1.709 1 98 92 ALA A CA 1
ATOM 721 C C . ALA A 1 92 ? 12.43 -10.812 -1.686 1 98 92 ALA A C 1
ATOM 723 O O . ALA A 1 92 ? 12.648 -11.391 -0.616 1 98 92 ALA A O 1
ATOM 724 N N . LYS A 1 93 ? 12.797 -11.234 -2.801 1 97.19 93 LYS A N 1
ATOM 725 C CA . LYS A 1 93 ? 13.602 -12.453 -2.9 1 97.19 93 LYS A CA 1
ATOM 726 C C . LYS A 1 93 ? 14.883 -12.32 -2.086 1 97.19 93 LYS A C 1
ATOM 728 O O . LYS A 1 93 ? 15.281 -13.266 -1.394 1 97.19 93 LYS A O 1
ATOM 733 N N . GLU A 1 94 ? 15.523 -11.125 -2.143 1 96.44 94 GLU A N 1
ATOM 734 C CA . GLU A 1 94 ? 16.828 -10.844 -1.553 1 96.44 94 GLU A CA 1
ATOM 735 C C . GLU A 1 94 ? 16.734 -10.773 -0.031 1 96.44 94 GLU A C 1
ATOM 737 O O . GLU A 1 94 ? 17.719 -11.062 0.665 1 96.44 94 GLU A O 1
ATOM 742 N N . ASP A 1 95 ? 15.555 -10.375 0.466 1 95.25 95 ASP A N 1
ATOM 743 C CA . ASP A 1 95 ? 15.32 -10.227 1.898 1 95.25 95 ASP A CA 1
ATOM 744 C C . ASP A 1 95 ? 13.844 -10.406 2.232 1 95.25 95 ASP A C 1
ATOM 746 O O . ASP A 1 95 ? 13.07 -9.445 2.209 1 95.25 95 ASP A O 1
ATOM 750 N N . PRO A 1 96 ? 13.484 -11.57 2.602 1 92.31 96 PRO A N 1
ATOM 751 C CA . PRO A 1 96 ? 12.07 -11.875 2.801 1 92.31 96 PRO A CA 1
ATOM 752 C C . PRO A 1 96 ? 11.438 -11.055 3.924 1 92.31 96 PRO A C 1
ATOM 754 O O . PRO A 1 96 ? 10.211 -11.016 4.055 1 92.31 96 PRO A O 1
ATOM 757 N N . SER A 1 97 ? 12.242 -10.398 4.742 1 93.44 97 SER A N 1
ATOM 758 C CA . SER A 1 97 ? 11.695 -9.555 5.793 1 93.44 97 SER A CA 1
ATOM 759 C C . SER A 1 97 ? 11.125 -8.258 5.223 1 93.44 97 SER A C 1
ATOM 761 O O . SER A 1 97 ? 10.391 -7.543 5.906 1 93.44 97 SER A O 1
ATOM 763 N N . GLU A 1 98 ? 11.516 -8.031 3.965 1 93.12 98 GLU A N 1
ATOM 764 C CA . GLU A 1 98 ? 10.992 -6.875 3.246 1 93.12 98 GLU A CA 1
ATOM 765 C C . GLU A 1 98 ? 9.75 -7.242 2.438 1 93.12 98 GLU A C 1
ATOM 767 O O . GLU A 1 98 ? 9.836 -7.496 1.234 1 93.12 98 GLU A O 1
ATOM 772 N N . GLY A 1 99 ? 8.57 -7.266 3.148 1 95.12 99 GLY A N 1
ATOM 773 C CA . GLY A 1 99 ? 7.355 -7.664 2.455 1 95.12 99 GLY A CA 1
ATOM 774 C C . GLY A 1 99 ? 6.117 -7.605 3.332 1 95.12 99 GLY A C 1
ATOM 775 O O . GLY A 1 99 ? 6.133 -6.973 4.391 1 95.12 99 GLY A O 1
ATOM 776 N N . PHE A 1 100 ? 4.984 -7.98 2.721 1 96.94 100 PHE A N 1
ATOM 777 C CA . PHE A 1 100 ? 3.689 -8.062 3.381 1 96.94 100 PHE A CA 1
ATOM 778 C C . PHE A 1 100 ? 3.111 -9.469 3.27 1 96.94 100 PHE A C 1
ATOM 780 O O . PHE A 1 100 ? 3.182 -10.094 2.207 1 96.94 100 PHE A O 1
ATOM 787 N N . PHE A 1 101 ? 2.611 -9.883 4.387 1 96.81 101 PHE A N 1
ATOM 788 C CA . PHE A 1 101 ? 1.833 -11.117 4.426 1 96.81 101 PHE A CA 1
ATOM 789 C C . PHE A 1 101 ? 0.399 -10.836 4.859 1 96.81 101 PHE A C 1
ATOM 791 O O . PHE A 1 101 ? 0.161 -9.992 5.727 1 96.81 101 PHE A O 1
ATOM 798 N N . PHE A 1 102 ? -0.486 -11.531 4.285 1 96.56 102 PHE A N 1
ATOM 799 C CA . PHE A 1 102 ? -1.885 -11.141 4.426 1 96.56 102 PHE A CA 1
ATOM 800 C C . PHE A 1 102 ? -2.66 -12.195 5.207 1 96.56 102 PHE A C 1
ATOM 802 O O . PHE A 1 102 ? -2.355 -13.391 5.125 1 96.56 102 PHE A O 1
ATOM 809 N N . ASP A 1 103 ? -3.602 -11.672 5.84 1 90.44 103 ASP A N 1
ATOM 810 C CA . ASP A 1 103 ? -4.52 -12.516 6.602 1 90.44 103 ASP A CA 1
ATOM 811 C C . ASP A 1 103 ? -5.516 -13.211 5.676 1 90.44 103 ASP A C 1
ATOM 813 O O . ASP A 1 103 ? -6.277 -12.555 4.965 1 90.44 103 ASP A O 1
ATOM 817 N N . PRO A 1 104 ? -5.609 -14.547 5.746 1 83.5 104 PRO A N 1
ATOM 818 C CA . PRO A 1 104 ? -6.539 -15.281 4.883 1 83.5 104 PRO A CA 1
ATOM 819 C C . PRO A 1 104 ? -7.996 -14.898 5.125 1 83.5 104 PRO A C 1
ATOM 821 O O . PRO A 1 104 ? -8.836 -15.062 4.238 1 83.5 104 PRO A O 1
ATOM 824 N N . SER A 1 105 ? -8.297 -14.367 6.297 1 87 105 SER A N 1
ATOM 825 C CA . SER A 1 105 ? -9.68 -14.094 6.668 1 87 105 SER A CA 1
ATOM 826 C C . SER A 1 105 ? -10.18 -12.805 6.023 1 87 105 SER A C 1
ATOM 828 O O . SER A 1 105 ? -11.375 -12.5 6.07 1 87 105 SER A O 1
ATOM 830 N N . GLU A 1 106 ? -9.297 -12.141 5.445 1 90.56 106 GLU A N 1
ATOM 831 C CA . GLU A 1 106 ? -9.688 -10.875 4.824 1 90.56 106 GLU A CA 1
ATOM 832 C C . GLU A 1 106 ? -10.773 -11.094 3.775 1 90.56 106 GLU A C 1
ATOM 834 O O . GLU A 1 106 ? -11.609 -10.211 3.549 1 90.56 106 GLU A O 1
ATOM 839 N N . TYR A 1 107 ? -10.812 -12.234 3.145 1 89.44 107 TYR A N 1
ATOM 840 C CA . TYR A 1 107 ? -11.758 -12.508 2.062 1 89.44 107 TYR A CA 1
ATO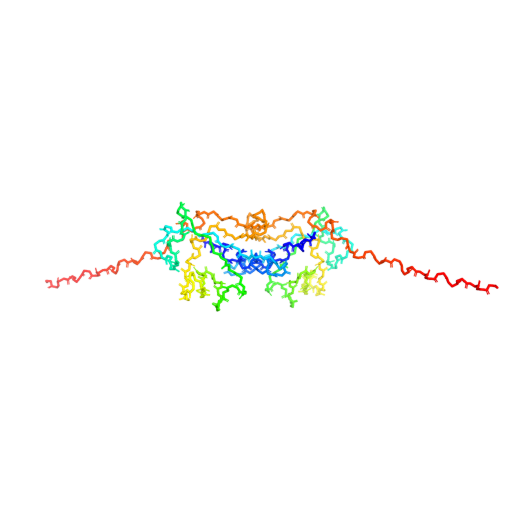M 841 C C . TYR A 1 107 ? -12.844 -13.469 2.521 1 89.44 107 TYR A C 1
ATOM 843 O O . TYR A 1 107 ? -13.648 -13.945 1.711 1 89.44 107 TYR A O 1
ATOM 851 N N . ALA A 1 108 ? -12.922 -13.797 3.748 1 80.75 108 ALA A N 1
ATOM 852 C CA . ALA A 1 108 ? -13.883 -14.766 4.266 1 80.75 108 ALA A CA 1
ATOM 853 C C . ALA A 1 108 ? -15.305 -14.242 4.133 1 80.75 108 ALA A C 1
ATOM 855 O O . ALA A 1 108 ? -16.234 -15.008 3.838 1 80.75 108 ALA A O 1
ATOM 856 N N . ASN A 1 109 ? -15.578 -12.984 4.422 1 69.69 109 ASN A N 1
ATOM 857 C CA . ASN A 1 109 ? -16.938 -12.461 4.43 1 69.69 109 ASN A CA 1
ATOM 858 C C . ASN A 1 109 ? -17.328 -11.906 3.061 1 69.69 109 ASN A C 1
ATOM 860 O O . ASN A 1 109 ? -18.391 -11.297 2.918 1 69.69 109 ASN A O 1
ATOM 864 N N . ILE A 1 110 ? -16.469 -11.914 2.229 1 63.59 110 ILE A N 1
ATOM 865 C CA . ILE A 1 110 ? -16.812 -11.406 0.904 1 63.59 110 ILE A CA 1
ATOM 866 C C . ILE A 1 110 ? -17.562 -12.469 0.111 1 6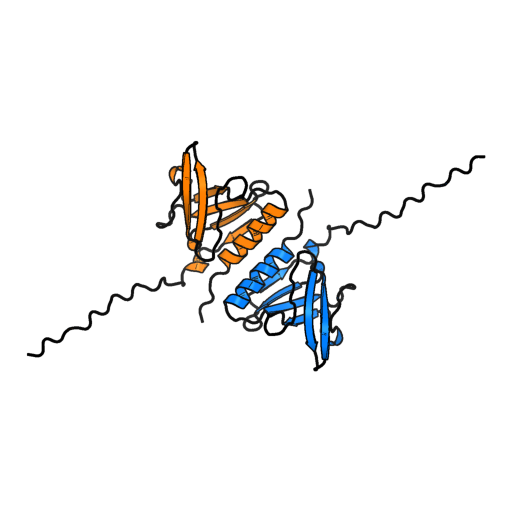3.59 110 ILE A C 1
ATOM 868 O O . ILE A 1 110 ? -17 -13.523 -0.211 1 63.59 110 ILE A O 1
ATOM 872 N N . THR A 1 111 ? -18.719 -12.797 0.58 1 51.47 111 THR A N 1
ATOM 873 C CA . THR A 1 111 ? -19.625 -13.758 -0.037 1 51.47 111 THR A CA 1
ATOM 874 C C . THR A 1 111 ? -19.688 -13.539 -1.547 1 51.47 111 THR A C 1
ATOM 876 O O . THR A 1 111 ? -19.938 -12.422 -2.01 1 51.47 111 THR A O 1
ATOM 879 N N . THR A 1 112 ? -18.891 -14.203 -2.242 1 47.06 112 THR A N 1
ATOM 880 C CA . THR A 1 112 ? -19.266 -14.188 -3.652 1 47.06 112 THR A CA 1
ATOM 881 C C . THR A 1 112 ? -20.781 -14.258 -3.812 1 47.06 112 THR A C 1
ATOM 883 O O . THR A 1 112 ? -21.453 -14.984 -3.086 1 47.06 112 THR A O 1
ATOM 886 N N . PRO A 1 113 ? -21.406 -13.234 -4.332 1 41.66 113 PRO A N 1
ATOM 887 C CA . PRO A 1 113 ? -22.859 -13.383 -4.473 1 41.66 113 PRO A CA 1
ATOM 888 C C . PRO A 1 113 ? -23.266 -14.828 -4.742 1 41.66 113 PRO A C 1
ATOM 890 O O . PRO A 1 113 ? -22.688 -15.492 -5.605 1 41.66 113 PRO A O 1
ATOM 893 N N . ASP A 1 114 ? -23.453 -15.508 -3.764 1 40.38 114 ASP A N 1
ATOM 894 C CA . ASP A 1 114 ? -24.078 -16.812 -4.004 1 40.38 114 ASP A CA 1
ATOM 895 C C . ASP A 1 114 ? -25.031 -16.75 -5.195 1 40.38 114 ASP A C 1
ATOM 897 O O . ASP A 1 114 ? -25.859 -15.844 -5.277 1 40.38 114 ASP A O 1
ATOM 901 N N . PRO A 1 115 ? -24.625 -17.266 -6.32 1 40.53 115 PRO A N 1
ATOM 902 C CA . PRO A 1 115 ? -25.703 -17.281 -7.32 1 40.53 115 PRO A CA 1
ATOM 903 C C . PRO A 1 115 ? -27.062 -17.578 -6.715 1 40.53 115 PRO A C 1
ATOM 905 O O . PRO A 1 115 ? -27.234 -18.594 -6.031 1 40.53 115 PRO A O 1
ATOM 908 N N . GLU A 1 116 ? -27.609 -16.516 -6.133 1 42.56 116 GLU A N 1
ATOM 909 C CA . GLU A 1 116 ? -28.969 -16.797 -5.688 1 42.56 116 GLU A CA 1
ATOM 910 C C . GLU A 1 116 ? -29.672 -17.781 -6.629 1 42.56 116 GLU A C 1
ATOM 912 O O . GLU A 1 116 ? -29.625 -17.609 -7.848 1 42.56 116 GLU A O 1
ATOM 917 N N . PRO A 1 117 ? -29.672 -18.984 -6.309 1 41.34 117 PRO A N 1
ATOM 918 C CA . PRO A 1 117 ? -30.438 -19.891 -7.176 1 41.34 117 PRO A CA 1
ATOM 919 C C . PRO A 1 117 ? -31.688 -19.234 -7.758 1 41.34 117 PRO A C 1
ATOM 921 O O . PRO A 1 117 ? -32.281 -18.359 -7.125 1 41.34 117 PRO A O 1
ATOM 924 N N . PRO A 1 118 ? -31.672 -18.984 -9.039 1 40.19 118 PRO A N 1
ATOM 925 C CA . PRO A 1 118 ? -32.906 -18.438 -9.609 1 40.19 118 PRO A CA 1
ATOM 926 C C . PRO A 1 118 ? -34.156 -19 -8.953 1 40.19 118 PRO A C 1
ATOM 928 O O . PRO A 1 118 ? -34.25 -20.203 -8.711 1 40.19 118 PRO A O 1
ATOM 931 N N . THR A 1 119 ? -34.5 -18.406 -7.828 1 39.41 119 THR A N 1
ATOM 932 C CA . THR A 1 119 ? -35.781 -18.797 -7.27 1 39.41 119 THR A CA 1
ATOM 933 C C . THR A 1 119 ? -36.781 -19.047 -8.375 1 39.41 119 THR A C 1
ATOM 935 O O . THR A 1 119 ? -37.094 -18.141 -9.164 1 39.41 119 THR A O 1
ATOM 938 N N . HIS A 1 120 ? -36.75 -20.266 -8.953 1 34 120 HIS A N 1
ATOM 939 C CA . HIS A 1 120 ? -37.719 -20.781 -9.883 1 34 120 HIS A CA 1
ATOM 940 C C . HIS A 1 120 ? -39.156 -20.453 -9.414 1 34 120 HIS A C 1
ATOM 942 O O . HIS A 1 120 ? -39.562 -20.922 -8.359 1 34 120 HIS A O 1
ATOM 948 N N . SER A 1 121 ? -39.562 -19.234 -9.617 1 39.91 121 SER A N 1
ATOM 949 C CA . SER A 1 121 ? -40.969 -18.875 -9.469 1 39.91 121 SER A CA 1
ATOM 950 C C . SER A 1 121 ? -41.875 -20.031 -9.883 1 39.91 121 SER A C 1
ATOM 952 O O . SER A 1 121 ? -41.75 -20.562 -10.992 1 39.91 121 SER A O 1
ATOM 954 N N . GLY A 1 122 ? -42.156 -20.922 -8.977 1 37 122 GLY A N 1
ATOM 955 C CA . GLY A 1 122 ? -43.125 -22.016 -9.086 1 37 122 GLY A CA 1
ATOM 956 C C . GLY A 1 122 ? -44.344 -21.641 -9.883 1 37 122 GLY A C 1
ATOM 957 O O . GLY A 1 122 ? -44.969 -20.594 -9.648 1 37 122 GLY A O 1
ATOM 958 N N . LEU A 1 123 ? -44.406 -22.031 -11.102 1 35.38 123 LEU A N 1
ATOM 959 C CA . LEU A 1 123 ? -45.562 -21.922 -12 1 35.38 123 LEU A CA 1
ATOM 960 C C . LEU A 1 123 ? -46.812 -22.453 -11.328 1 35.38 123 LEU A C 1
ATOM 962 O O . LEU A 1 123 ? -46.906 -23.641 -11 1 35.38 123 LEU A O 1
ATOM 966 N N . LYS A 1 124 ? -47.438 -21.594 -10.5 1 38.03 124 LYS A N 1
ATOM 967 C CA . LYS A 1 124 ? -48.75 -21.875 -9.977 1 38.03 124 LYS A CA 1
ATOM 968 C C . LYS A 1 124 ? -49.688 -22.391 -11.086 1 38.03 124 LYS A C 1
ATOM 970 O O . LYS A 1 124 ? -49.906 -21.703 -12.086 1 38.03 124 LYS A O 1
ATOM 975 N N . PHE A 1 125 ? -49.562 -23.719 -11.336 1 29.61 125 PHE A N 1
ATOM 976 C CA . PHE A 1 125 ? -50.469 -24.406 -12.266 1 29.61 125 PHE A CA 1
ATOM 977 C C . PHE A 1 125 ? -51.906 -23.984 -12.023 1 29.61 125 PHE A C 1
ATOM 979 O O . PHE A 1 125 ? -52.375 -23.938 -10.883 1 29.61 125 PHE A O 1
ATOM 986 N N . VAL A 1 126 ? -52.406 -23.109 -12.836 1 38.06 126 VAL A N 1
ATOM 987 C CA . VAL A 1 126 ? -53.781 -22.609 -12.984 1 38.06 126 VAL A CA 1
ATOM 988 C C . VAL A 1 126 ? -54.75 -23.781 -12.984 1 38.06 126 VAL A C 1
ATOM 990 O O . VAL A 1 126 ? -54.656 -24.672 -13.836 1 38.06 126 VAL A O 1
ATOM 993 N N . ASP A 1 127 ? -54.812 -24.484 -11.781 1 29.84 127 ASP A N 1
ATOM 994 C CA . ASP A 1 127 ? -56.094 -25.172 -11.859 1 29.84 127 ASP A CA 1
ATOM 995 C C . ASP A 1 127 ? -57.25 -24.203 -11.672 1 29.84 127 ASP A C 1
ATOM 997 O O . ASP A 1 127 ? -57.125 -23.172 -11.016 1 29.84 127 ASP A O 1
ATOM 1001 N N . MET B 1 1 ? 23.469 -1.118 1.535 1 49.78 1 MET B N 1
ATOM 1002 C CA . MET B 1 1 ? 22.531 -0.667 0.507 1 49.78 1 MET B CA 1
ATOM 1003 C C . MET B 1 1 ? 21.234 -0.17 1.132 1 49.78 1 MET B C 1
ATOM 1005 O O . MET B 1 1 ? 20.547 -0.921 1.825 1 49.78 1 MET B O 1
ATOM 1009 N N . THR B 1 2 ? 21.047 1.148 1.462 1 81.88 2 THR B N 1
ATOM 1010 C CA . THR B 1 2 ? 19.922 1.685 2.217 1 81.88 2 THR B CA 1
ATOM 1011 C C . THR B 1 2 ? 18.688 1.807 1.332 1 81.88 2 THR B C 1
ATOM 1013 O O . THR B 1 2 ? 18.766 2.275 0.194 1 81.88 2 THR B O 1
ATOM 1016 N N . PHE B 1 3 ? 17.562 0.996 1.519 1 90.25 3 PHE B N 1
ATOM 1017 C CA . PHE B 1 3 ? 16.312 1.057 0.783 1 90.25 3 PHE B CA 1
ATOM 1018 C C . PHE B 1 3 ? 15.57 2.357 1.077 1 90.25 3 PHE B C 1
ATOM 1020 O O . PHE B 1 3 ? 15.727 2.938 2.152 1 90.25 3 PHE B O 1
ATOM 1027 N N . THR B 1 4 ? 14.914 2.881 -0.053 1 93.88 4 THR B N 1
ATOM 1028 C CA . THR B 1 4 ? 14.062 4.039 0.177 1 93.88 4 THR B CA 1
ATOM 1029 C C . THR B 1 4 ? 12.914 3.688 1.114 1 93.88 4 THR B C 1
ATOM 1031 O O . THR B 1 4 ? 12.586 2.512 1.285 1 93.88 4 THR B O 1
ATOM 1034 N N . PRO B 1 5 ? 12.312 4.68 1.698 1 95.12 5 PRO B N 1
ATOM 1035 C CA . PRO B 1 5 ? 11.18 4.402 2.588 1 95.12 5 PRO B CA 1
ATOM 1036 C C . PRO B 1 5 ? 9.977 3.836 1.849 1 95.12 5 PRO B C 1
ATOM 1038 O O . PRO B 1 5 ? 9.703 4.223 0.708 1 95.12 5 PRO B O 1
ATOM 1041 N N . LYS B 1 6 ? 9.172 2.984 2.596 1 96.5 6 LYS B N 1
ATOM 1042 C CA . LYS B 1 6 ? 7.949 2.414 2.039 1 96.5 6 LYS B CA 1
ATOM 1043 C C . LYS B 1 6 ? 6.766 3.354 2.234 1 96.5 6 LYS B C 1
ATOM 1045 O O . LYS B 1 6 ? 5.762 3.258 1.521 1 96.5 6 LYS B O 1
ATOM 1050 N N . ARG B 1 7 ? 7.008 4.281 3.049 1 97.69 7 ARG B N 1
ATOM 1051 C CA . ARG B 1 7 ? 5.949 5.129 3.578 1 97.69 7 ARG B CA 1
ATOM 1052 C C . ARG B 1 7 ? 5.148 5.773 2.453 1 97.69 7 ARG B C 1
ATOM 1054 O O . ARG B 1 7 ? 3.92 5.672 2.418 1 97.69 7 ARG B O 1
ATOM 1061 N N . PRO B 1 8 ? 5.754 6.363 1.488 1 98.44 8 PRO B N 1
ATOM 1062 C CA . PRO B 1 8 ? 4.938 7.027 0.47 1 98.44 8 PRO B CA 1
ATOM 1063 C C . PRO B 1 8 ? 4.102 6.047 -0.349 1 98.44 8 PRO B C 1
ATOM 1065 O O . PRO B 1 8 ? 2.988 6.379 -0.768 1 98.44 8 PRO B O 1
ATOM 1068 N N . TYR B 1 9 ? 4.559 4.848 -0.6 1 98.62 9 TYR B N 1
ATOM 1069 C CA . TYR B 1 9 ? 3.832 3.83 -1.353 1 98.62 9 TYR B CA 1
ATOM 1070 C C . TYR B 1 9 ? 2.598 3.365 -0.591 1 98.62 9 TYR B C 1
ATOM 1072 O O . TYR B 1 9 ? 1.521 3.211 -1.176 1 98.62 9 TYR B O 1
ATOM 1080 N N . LEU B 1 10 ? 2.816 3.203 0.695 1 98.31 10 LEU B N 1
ATOM 1081 C CA . LEU B 1 10 ? 1.716 2.76 1.542 1 98.31 10 LEU B CA 1
ATOM 1082 C C . LEU B 1 10 ? 0.664 3.854 1.684 1 98.31 10 LEU B C 1
ATOM 1084 O O . LEU B 1 10 ? -0.537 3.57 1.694 1 98.31 10 LEU B O 1
ATOM 1088 N N . ILE B 1 11 ? 1.101 5.078 1.748 1 98.69 11 ILE B N 1
ATOM 1089 C CA . ILE B 1 11 ? 0.166 6.195 1.842 1 98.69 11 ILE B CA 1
ATOM 1090 C C . ILE B 1 11 ? -0.679 6.266 0.572 1 98.69 11 ILE B C 1
ATOM 1092 O O . ILE B 1 11 ? -1.9 6.422 0.64 1 98.69 11 ILE B O 1
ATOM 1096 N N . ARG B 1 12 ? -0.02 6.113 -0.549 1 98.81 12 ARG B N 1
ATOM 1097 C CA . ARG B 1 12 ? -0.755 6.152 -1.81 1 98.81 12 ARG B CA 1
ATOM 1098 C C . ARG B 1 12 ? -1.743 4.992 -1.901 1 98.81 12 ARG B C 1
ATOM 1100 O O . ARG B 1 12 ? -2.875 5.172 -2.354 1 98.81 12 ARG B O 1
ATOM 1107 N N . ALA B 1 13 ? -1.315 3.865 -1.477 1 98.69 13 ALA B N 1
ATOM 1108 C CA . ALA B 1 13 ? -2.18 2.689 -1.512 1 98.69 13 ALA B CA 1
ATOM 1109 C C . ALA B 1 13 ? -3.396 2.875 -0.608 1 98.69 13 ALA B C 1
ATOM 1111 O O . ALA B 1 13 ? -4.527 2.617 -1.021 1 98.69 13 ALA B O 1
ATOM 1112 N N . MET B 1 14 ? -3.189 3.352 0.552 1 98.5 14 MET B N 1
ATOM 1113 C CA . MET B 1 14 ? -4.281 3.537 1.504 1 98.5 14 MET B CA 1
ATOM 1114 C C . MET B 1 14 ? -5.219 4.645 1.043 1 98.5 14 MET B C 1
ATOM 1116 O O . MET B 1 14 ? -6.438 4.547 1.22 1 98.5 14 MET B O 1
ATOM 1120 N N . HIS B 1 15 ? -4.645 5.711 0.536 1 98.75 15 HIS B N 1
ATOM 1121 C CA . HIS B 1 15 ? -5.48 6.785 0.015 1 98.75 15 HIS B CA 1
ATOM 1122 C C . HIS B 1 15 ? -6.441 6.27 -1.049 1 98.75 15 HIS B C 1
ATOM 1124 O O . HIS B 1 15 ? -7.637 6.578 -1.018 1 98.75 15 HIS B O 1
ATOM 1130 N N . GLU B 1 16 ? -5.922 5.504 -1.937 1 98.12 16 GLU B N 1
ATOM 1131 C CA . GLU B 1 16 ? -6.746 4.934 -2.998 1 98.12 16 GLU B CA 1
ATOM 1132 C C . GLU B 1 16 ? -7.84 4.035 -2.428 1 98.12 16 GLU B C 1
ATOM 1134 O O . GLU B 1 16 ? -9 4.125 -2.836 1 98.12 16 GLU B O 1
ATOM 1139 N N . TRP B 1 17 ? -7.449 3.225 -1.515 1 98.19 17 TRP B N 1
ATOM 1140 C CA . TRP B 1 17 ? -8.422 2.314 -0.916 1 98.19 17 TRP B CA 1
ATOM 1141 C C . TRP B 1 17 ? -9.523 3.09 -0.202 1 98.19 17 TRP B C 1
ATOM 1143 O O . TRP B 1 17 ? -10.703 2.762 -0.335 1 98.19 17 TRP B O 1
ATOM 1153 N N . LEU B 1 18 ? -9.125 4.051 0.575 1 97.94 18 LEU B N 1
ATOM 1154 C CA . LEU B 1 18 ? -10.102 4.867 1.281 1 97.94 18 LEU B CA 1
ATOM 1155 C C . LEU B 1 18 ? -11.07 5.527 0.302 1 97.94 18 LEU B C 1
ATOM 1157 O O . LEU B 1 18 ? -12.289 5.477 0.494 1 97.94 18 LEU B O 1
ATOM 1161 N N . GLU B 1 19 ? -10.547 6.078 -0.728 1 97 19 GLU B N 1
ATOM 1162 C CA . GLU B 1 19 ? -11.375 6.734 -1.731 1 97 19 GLU B CA 1
ATOM 1163 C C . GLU B 1 19 ? -12.32 5.742 -2.4 1 97 1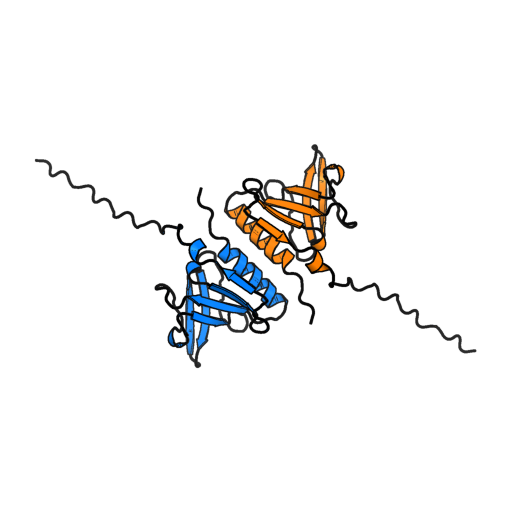9 GLU B C 1
ATOM 1165 O O . GLU B 1 19 ? -13.508 6.031 -2.578 1 97 19 GLU B O 1
ATOM 1170 N N . ASP B 1 20 ? -11.82 4.613 -2.748 1 96.62 20 ASP B N 1
ATOM 1171 C CA . ASP B 1 20 ? -12.625 3.596 -3.428 1 96.62 20 ASP B CA 1
ATOM 1172 C C . ASP B 1 20 ? -13.758 3.102 -2.533 1 96.62 20 ASP B C 1
ATOM 1174 O O . ASP B 1 20 ? -14.766 2.584 -3.025 1 96.62 20 ASP B O 1
ATOM 1178 N N . ASN B 1 21 ? -13.586 3.232 -1.247 1 96.25 21 ASN B N 1
ATOM 1179 C CA . ASN B 1 21 ? -14.602 2.777 -0.307 1 96.25 21 ASN B CA 1
ATOM 1180 C C . ASN B 1 21 ? -15.414 3.945 0.247 1 96.25 21 ASN B C 1
ATOM 1182 O O . ASN B 1 21 ? -16.141 3.791 1.236 1 96.25 21 ASN B O 1
ATOM 1186 N N . GLU B 1 22 ? -15.242 5.156 -0.366 1 94.94 22 GLU B N 1
ATOM 1187 C CA . GLU B 1 22 ? -15.992 6.359 -0.036 1 94.94 22 GLU B CA 1
ATOM 1188 C C . GLU B 1 22 ? -15.781 6.766 1.419 1 94.94 22 GLU B C 1
ATOM 1190 O O . GLU B 1 22 ? -16.719 7.16 2.105 1 94.94 22 GLU B O 1
ATOM 1195 N N . LEU B 1 23 ? -14.625 6.52 1.9 1 96.38 23 LEU B N 1
ATOM 1196 C CA . LEU B 1 23 ? -14.203 6.977 3.221 1 96.38 23 LEU B CA 1
ATOM 1197 C C . LEU B 1 23 ? -13.367 8.25 3.113 1 96.38 23 LEU B C 1
ATOM 1199 O O . LEU B 1 23 ? -12.734 8.5 2.082 1 96.38 23 LEU B O 1
ATOM 1203 N N . THR B 1 24 ? -13.352 8.977 4.188 1 97.06 24 THR B N 1
ATOM 1204 C CA . THR B 1 24 ? -12.609 10.234 4.199 1 97.06 24 THR B CA 1
ATOM 1205 C C . THR B 1 24 ? -11.18 10.016 4.672 1 97.06 24 THR B C 1
ATOM 1207 O O . THR B 1 24 ? -10.953 9.594 5.809 1 97.06 24 THR B O 1
ATOM 1210 N N . ALA B 1 25 ? -10.258 10.344 3.811 1 98.38 25 ALA B N 1
ATOM 1211 C CA . ALA B 1 25 ? -8.852 10.164 4.164 1 98.38 25 ALA B CA 1
ATOM 1212 C C . ALA B 1 25 ? -8.367 11.289 5.074 1 98.38 25 ALA B C 1
ATOM 1214 O O . ALA B 1 25 ? -8.438 12.469 4.707 1 98.38 25 ALA B O 1
ATOM 1215 N N . TYR B 1 26 ? -7.844 10.906 6.195 1 98.44 26 TYR B N 1
ATOM 1216 C CA . TYR B 1 26 ? -7.176 11.828 7.105 1 98.44 26 TYR B CA 1
ATOM 1217 C C . TYR B 1 26 ? -5.68 11.547 7.164 1 98.44 26 TYR B C 1
ATOM 1219 O O . TYR B 1 26 ? -5.258 10.391 7.191 1 98.44 26 TYR B O 1
ATOM 1227 N N . LEU B 1 27 ? -4.938 12.617 7.168 1 98.62 27 LEU B N 1
ATOM 1228 C CA . LEU B 1 27 ? -3.498 12.562 7.402 1 98.62 27 LEU B CA 1
ATOM 1229 C C . LEU B 1 27 ? -3.148 13.117 8.781 1 98.62 27 LEU B C 1
ATOM 1231 O O . LEU B 1 27 ? -3.58 14.211 9.141 1 98.62 27 LEU B O 1
ATOM 1235 N N . MET B 1 28 ? -2.439 12.344 9.539 1 98.5 28 MET B N 1
ATOM 1236 C CA . MET B 1 28 ? -1.825 12.852 10.758 1 98.5 28 MET B CA 1
ATOM 1237 C C . MET B 1 28 ? -0.381 13.273 10.508 1 98.5 28 MET B C 1
ATOM 1239 O O . MET B 1 28 ? 0.418 12.484 10 1 98.5 28 MET B O 1
ATOM 1243 N N . ILE B 1 29 ? -0.074 14.477 10.867 1 98.12 29 ILE B N 1
ATOM 1244 C CA . ILE B 1 29 ? 1.197 15.086 10.5 1 98.12 29 ILE B CA 1
ATOM 1245 C C . ILE B 1 29 ? 1.946 15.516 11.758 1 98.12 29 ILE B C 1
ATOM 1247 O O . ILE B 1 29 ? 1.337 16 12.711 1 98.12 29 ILE B O 1
ATOM 1251 N N . ASP B 1 30 ? 3.219 15.32 11.781 1 98 30 ASP B N 1
ATOM 1252 C CA . ASP B 1 30 ? 4.078 15.93 12.789 1 98 30 ASP B CA 1
ATOM 1253 C C . ASP B 1 30 ? 4.188 17.438 12.586 1 98 30 ASP B C 1
ATOM 1255 O O . ASP B 1 30 ? 4.992 17.906 11.773 1 98 30 ASP B O 1
ATOM 1259 N N . ALA B 1 31 ? 3.51 18.203 13.352 1 97.88 31 ALA B N 1
ATOM 1260 C CA . ALA B 1 31 ? 3.404 19.641 13.18 1 97.88 31 ALA B CA 1
ATOM 1261 C C . ALA B 1 31 ? 4.688 20.344 13.617 1 97.88 31 ALA B C 1
ATOM 1263 O O . ALA B 1 31 ? 4.883 21.531 13.336 1 97.88 31 ALA B O 1
ATOM 1264 N N . THR B 1 32 ? 5.527 19.656 14.195 1 97.19 32 THR B N 1
ATOM 1265 C CA . THR B 1 32 ? 6.746 20.266 14.719 1 97.19 32 THR B CA 1
ATOM 1266 C C . THR B 1 32 ? 7.875 20.156 13.695 1 97.19 32 THR B C 1
ATOM 1268 O O . THR B 1 32 ? 8.945 20.75 13.875 1 97.19 32 THR B O 1
ATOM 1271 N N . HIS B 1 33 ? 7.609 19.438 12.664 1 95.5 33 HIS B N 1
ATOM 1272 C CA . HIS B 1 33 ? 8.609 19.328 11.609 1 95.5 33 HIS B CA 1
ATOM 1273 C C . HIS B 1 33 ? 8.836 20.672 10.914 1 95.5 33 HIS B C 1
ATOM 1275 O O . HIS B 1 33 ? 7.895 21.281 10.406 1 95.5 33 HIS B O 1
ATOM 1281 N N . GLY B 1 34 ? 10 21.094 10.758 1 95.25 34 GLY B N 1
ATOM 1282 C CA . GLY B 1 34 ? 10.359 22.438 10.352 1 95.25 34 GLY B CA 1
ATOM 1283 C C . GLY B 1 34 ? 9.984 22.75 8.914 1 95.25 34 GLY B C 1
ATOM 1284 O O . GLY B 1 34 ? 9.805 23.922 8.547 1 95.25 34 GLY B O 1
ATOM 1285 N N . ASP B 1 35 ? 9.828 21.75 8.086 1 96.94 35 ASP B N 1
ATOM 1286 C CA . ASP B 1 35 ? 9.641 21.984 6.656 1 96.94 35 ASP B CA 1
ATOM 1287 C C . ASP B 1 35 ? 8.156 21.969 6.289 1 96.94 35 ASP B C 1
ATOM 1289 O O . ASP B 1 35 ? 7.797 22.281 5.148 1 96.94 35 ASP B O 1
ATOM 1293 N N . VAL B 1 36 ? 7.297 21.719 7.25 1 98.31 36 VAL B N 1
ATOM 1294 C CA . VAL B 1 36 ? 5.871 21.594 6.965 1 98.31 36 VAL B CA 1
ATOM 1295 C C . VAL B 1 36 ? 5.285 22.969 6.672 1 98.31 36 VAL B C 1
ATOM 1297 O O . VAL B 1 36 ? 5.492 23.922 7.434 1 98.31 36 VAL B O 1
ATOM 1300 N N . VAL B 1 37 ? 4.625 23.078 5.527 1 98.5 37 VAL B N 1
ATOM 1301 C CA . VAL B 1 37 ? 3.842 24.25 5.184 1 98.5 37 VAL B CA 1
ATOM 1302 C C . VAL B 1 37 ? 2.354 23.922 5.254 1 98.5 37 VAL B C 1
ATOM 1304 O O . VAL B 1 37 ? 1.811 23.266 4.359 1 98.5 37 VAL B O 1
ATOM 1307 N N . ALA B 1 38 ? 1.71 24.344 6.316 1 98 38 ALA B N 1
ATOM 1308 C CA . ALA B 1 38 ? 0.31 24.047 6.609 1 98 38 ALA B CA 1
ATOM 1309 C C . ALA B 1 38 ? -0.242 25 7.664 1 98 38 ALA B C 1
ATOM 1311 O O . ALA B 1 38 ? 0.508 25.766 8.266 1 98 38 ALA B O 1
ATOM 1312 N N . PRO B 1 39 ? -1.521 25 7.805 1 96.62 39 PRO B N 1
ATOM 1313 C CA . PRO B 1 39 ? -2.092 25.812 8.875 1 96.62 39 PRO B CA 1
ATOM 1314 C C . PRO B 1 39 ? -1.788 25.266 10.266 1 96.62 39 PRO B C 1
ATOM 1316 O O . PRO B 1 39 ? -2.648 24.641 10.883 1 96.62 39 PRO B O 1
ATOM 1319 N N . LEU B 1 40 ? -0.707 25.625 10.805 1 96.5 40 LEU B N 1
ATOM 1320 C CA . LEU B 1 40 ? -0.188 25.031 12.031 1 96.5 40 LEU B CA 1
ATOM 1321 C C . LEU B 1 40 ? -0.965 25.516 13.25 1 96.5 40 LEU B C 1
ATOM 1323 O O . LEU B 1 40 ? -0.876 24.922 14.328 1 96.5 40 LEU B O 1
ATOM 1327 N N . ASP B 1 41 ? -1.752 26.562 13.078 1 95.38 41 ASP B N 1
ATOM 1328 C CA . ASP B 1 41 ? -2.598 27.062 14.164 1 95.38 41 ASP B CA 1
ATOM 1329 C C . ASP B 1 41 ? -3.619 26 14.586 1 95.38 41 ASP B C 1
ATOM 1331 O O . ASP B 1 41 ? -4.156 26.062 15.688 1 95.38 41 ASP B O 1
ATOM 1335 N N . TYR B 1 42 ? -3.842 25.062 13.766 1 95.38 42 TYR B N 1
ATOM 1336 C CA . TYR B 1 42 ? -4.836 24.031 14.039 1 95.38 42 TYR B CA 1
ATOM 1337 C C . TYR B 1 42 ? -4.188 22.797 14.664 1 95.38 42 TYR B C 1
ATOM 1339 O O . TYR B 1 42 ? -4.871 21.828 14.992 1 95.38 42 TYR B O 1
ATOM 1347 N N . ALA B 1 43 ? -2.906 22.859 14.867 1 97.62 43 ALA B N 1
ATOM 1348 C CA . ALA B 1 43 ? -2.199 21.719 15.445 1 97.62 43 ALA B CA 1
ATOM 1349 C C . ALA B 1 43 ? -2.496 21.578 16.938 1 97.62 43 ALA B C 1
ATOM 1351 O O . ALA B 1 43 ? -2.723 22.578 17.625 1 97.62 43 ALA B O 1
ATOM 1352 N N . GLN B 1 44 ? -2.561 20.359 17.375 1 97.12 44 GLN B N 1
ATOM 1353 C CA . GLN B 1 44 ? -2.758 20.031 18.781 1 97.12 44 GLN B CA 1
ATOM 1354 C C . GLN B 1 44 ? -1.71 19.047 19.266 1 97.12 44 GLN B C 1
ATOM 1356 O O . GLN B 1 44 ? -1.585 17.953 18.719 1 97.12 44 GLN B O 1
ATOM 1361 N N . GLU B 1 45 ? -0.988 19.422 20.25 1 96.94 45 GLU B N 1
ATOM 1362 C CA . GLU B 1 45 ? 0.026 18.562 20.859 1 96.94 45 GLU B CA 1
ATOM 1363 C C . GLU B 1 45 ? 1.031 18.078 19.828 1 96.94 45 GLU B C 1
ATOM 1365 O O . GLU B 1 45 ? 1.343 16.875 19.766 1 96.94 45 GLU B O 1
ATOM 1370 N N . GLY B 1 46 ? 1.402 18.969 19 1 97 46 GLY B N 1
ATOM 1371 C CA . GLY B 1 46 ? 2.453 18.703 18.031 1 97 46 GLY B CA 1
ATOM 1372 C C . GLY B 1 46 ? 1.977 17.875 16.844 1 97 46 GLY B C 1
ATOM 1373 O O . GLY B 1 46 ? 2.785 17.422 16.031 1 97 46 GLY B O 1
ATOM 1374 N N . ARG B 1 47 ? 0.618 17.719 16.766 1 98 47 ARG B N 1
ATOM 1375 C CA . ARG B 1 47 ? 0.063 16.938 15.664 1 98 47 ARG B CA 1
ATOM 1376 C C . ARG B 1 47 ? -1.014 17.734 14.922 1 98 47 ARG B C 1
ATOM 1378 O O . ARG B 1 47 ? -1.795 18.453 15.539 1 98 47 ARG B O 1
ATOM 1385 N N . LEU B 1 48 ? -0.971 17.641 13.688 1 98.25 48 LEU B N 1
ATOM 1386 C CA . LEU B 1 48 ? -1.968 18.234 12.812 1 98.25 48 LEU B CA 1
ATOM 1387 C C . LEU B 1 48 ? -2.68 17.188 11.977 1 98.25 48 LEU B C 1
ATOM 1389 O O . LEU B 1 48 ? -2.029 16.344 11.352 1 98.25 48 LEU B O 1
ATOM 1393 N N . VAL B 1 49 ? -3.977 17.156 12.008 1 98.06 49 VAL B N 1
ATOM 1394 C CA . VAL B 1 49 ? -4.77 16.219 11.219 1 98.06 49 VAL B CA 1
ATOM 1395 C C . VAL B 1 49 ? -5.504 16.969 10.109 1 98.06 49 VAL B C 1
ATOM 1397 O O . VAL B 1 49 ? -6.207 17.953 10.375 1 98.06 49 VAL B O 1
ATOM 1400 N N . LEU B 1 50 ? -5.32 16.547 8.891 1 97.69 50 LEU B N 1
ATOM 1401 C CA . LEU B 1 50 ? -5.934 17.188 7.727 1 97.69 50 LEU B CA 1
ATOM 1402 C C . LEU B 1 50 ? -6.699 16.172 6.891 1 97.69 50 LEU B C 1
ATOM 1404 O O . LEU B 1 50 ? -6.262 15.023 6.746 1 97.69 50 LEU B O 1
ATOM 1408 N N . ALA B 1 51 ? -7.758 16.672 6.352 1 97.06 51 ALA B N 1
ATOM 1409 C CA . ALA B 1 51 ? -8.43 15.859 5.336 1 97.06 51 ALA B CA 1
ATOM 1410 C C . ALA B 1 51 ? -7.684 15.906 4.012 1 97.06 51 ALA B C 1
ATOM 1412 O O . ALA B 1 51 ? -7.273 16.984 3.559 1 97.06 51 ALA B O 1
ATOM 1413 N N . ALA B 1 52 ? -7.457 14.703 3.486 1 97.12 52 ALA B N 1
ATOM 1414 C CA . ALA B 1 52 ? -6.754 14.617 2.209 1 97.12 52 ALA B CA 1
ATOM 1415 C C . ALA B 1 52 ? -7.566 13.828 1.188 1 97.12 52 ALA B C 1
ATOM 1417 O O . ALA B 1 52 ? -7.035 12.938 0.521 1 97.12 52 ALA B O 1
ATOM 1418 N N . SER B 1 53 ? -8.781 14.133 1.04 1 95.5 53 SER B N 1
ATOM 1419 C CA . SER B 1 53 ? -9.625 13.57 -0.008 1 95.5 53 SER B CA 1
ATOM 1420 C C . SER B 1 53 ? -9.648 14.469 -1.243 1 95.5 53 SER B C 1
ATOM 1422 O O . SER B 1 53 ? -9.367 15.664 -1.152 1 95.5 53 SER B O 1
ATOM 1424 N N . TYR B 1 54 ? -10.07 13.859 -2.375 1 94.19 54 TYR B N 1
ATOM 1425 C CA . TYR B 1 54 ? -10.148 14.641 -3.602 1 94.19 54 TYR B CA 1
ATOM 1426 C C . TYR B 1 54 ? -11.242 15.695 -3.51 1 94.19 54 TYR B C 1
ATOM 1428 O O . TYR B 1 54 ? -11.117 16.781 -4.09 1 94.19 54 TYR B O 1
ATOM 1436 N N . GLN B 1 55 ? -12.234 15.406 -2.713 1 93.06 55 GLN B N 1
ATOM 1437 C CA . GLN B 1 55 ? -13.352 16.328 -2.568 1 93.06 55 GLN B CA 1
ATOM 1438 C C . GLN B 1 55 ? -12.969 17.516 -1.697 1 93.06 55 GLN B C 1
ATOM 1440 O O . GLN B 1 55 ? -13.508 18.625 -1.867 1 93.06 55 GLN B O 1
ATOM 1445 N N . ALA B 1 56 ? -12.055 17.281 -0.811 1 93.69 56 ALA B N 1
ATOM 1446 C CA . ALA B 1 56 ? -11.719 18.312 0.169 1 93.69 56 ALA B CA 1
ATOM 1447 C C . ALA B 1 56 ? -10.492 19.109 -0.267 1 93.69 56 ALA B C 1
ATOM 1449 O O . ALA B 1 56 ? -10.102 20.078 0.39 1 93.69 56 ALA B O 1
ATOM 1450 N N . THR B 1 57 ? -9.859 18.641 -1.298 1 97.5 57 THR B N 1
ATOM 1451 C CA . THR B 1 57 ? -8.602 19.25 -1.703 1 97.5 57 THR B CA 1
ATOM 1452 C C . THR B 1 57 ? -8.641 19.641 -3.178 1 97.5 57 THR B C 1
ATOM 1454 O O . THR B 1 57 ? -9.469 19.141 -3.936 1 97.5 57 THR B O 1
ATOM 1457 N N . LYS B 1 58 ? -7.801 20.625 -3.535 1 97.38 58 LYS B N 1
ATOM 1458 C CA . LYS B 1 58 ? -7.504 20.969 -4.922 1 97.38 58 LYS B CA 1
ATOM 1459 C C . LYS B 1 58 ? -6.066 20.609 -5.281 1 97.38 58 LYS B C 1
ATOM 1461 O O . LYS B 1 58 ? -5.137 20.891 -4.52 1 97.38 58 LYS B O 1
ATOM 1466 N N . ASP B 1 59 ? -5.82 19.922 -6.438 1 97.56 59 ASP B N 1
ATOM 1467 C CA . ASP B 1 59 ? -4.5 19.562 -6.957 1 97.56 59 ASP B CA 1
ATOM 1468 C C . ASP B 1 59 ? -3.727 18.719 -5.949 1 97.56 59 ASP B C 1
ATOM 1470 O O . ASP B 1 59 ? -2.564 19 -5.652 1 97.56 59 ASP B O 1
ATOM 1474 N N . LEU B 1 60 ? -4.359 17.688 -5.418 1 98.5 60 LEU B N 1
ATOM 1475 C CA . LEU B 1 60 ? -3.719 16.766 -4.48 1 98.5 60 LEU B CA 1
ATOM 1476 C C . LEU B 1 60 ? -2.672 15.914 -5.184 1 98.5 60 LEU B C 1
ATOM 1478 O O . LEU B 1 60 ? -2.977 15.242 -6.168 1 98.5 60 LEU B O 1
ATOM 1482 N N . HIS B 1 61 ? -1.438 15.984 -4.707 1 98.31 61 HIS B N 1
ATOM 1483 C CA . HIS B 1 61 ? -0.335 15.164 -5.191 1 98.31 61 HIS B CA 1
ATOM 1484 C C . HIS B 1 61 ? 0.346 14.422 -4.047 1 98.31 61 HIS B C 1
ATOM 1486 O O . HIS B 1 61 ? 0.76 15.039 -3.062 1 98.31 61 HIS B O 1
ATOM 1492 N N . ILE B 1 62 ? 0.397 13.133 -4.168 1 98.5 62 ILE B N 1
ATOM 1493 C CA . ILE B 1 62 ? 1.117 12.305 -3.207 1 98.5 62 ILE B CA 1
ATOM 1494 C C . ILE B 1 62 ? 2.324 11.664 -3.885 1 98.5 62 ILE B C 1
ATOM 1496 O O . ILE B 1 62 ? 2.197 10.625 -4.543 1 98.5 62 ILE B O 1
ATOM 1500 N N . ASP B 1 63 ? 3.516 12.234 -3.654 1 97.69 63 ASP B N 1
ATOM 1501 C CA . ASP B 1 63 ? 4.75 11.75 -4.27 1 97.69 63 ASP B CA 1
ATOM 1502 C C . ASP B 1 63 ? 5.652 11.078 -3.234 1 97.69 63 ASP B C 1
ATOM 1504 O O . ASP B 1 63 ? 5.266 10.922 -2.076 1 97.69 63 ASP B O 1
ATOM 1508 N N . ASN B 1 64 ? 6.812 10.656 -3.703 1 97.56 64 ASN B N 1
ATOM 1509 C CA . ASN B 1 64 ? 7.715 9.945 -2.805 1 97.56 64 ASN B CA 1
ATOM 1510 C C . ASN B 1 64 ? 8.344 10.891 -1.781 1 97.56 64 ASN B C 1
ATOM 1512 O O . ASN B 1 64 ? 8.75 10.453 -0.702 1 97.56 64 ASN B O 1
ATOM 1516 N N . GLU B 1 65 ? 8.328 12.156 -2.104 1 96.62 65 GLU B N 1
ATOM 1517 C CA . GLU B 1 65 ? 9.047 13.094 -1.245 1 96.62 65 GLU B CA 1
ATOM 1518 C C . GLU B 1 65 ? 8.086 13.883 -0.364 1 96.62 65 GLU B C 1
ATOM 1520 O O . GLU B 1 65 ? 8.422 14.234 0.769 1 96.62 65 GLU B O 1
ATOM 1525 N N . SER B 1 66 ? 6.887 14.109 -0.971 1 98.44 66 SER B N 1
ATOM 1526 C CA . SER B 1 66 ? 5.992 15.008 -0.248 1 98.44 66 SER B CA 1
ATOM 1527 C C . SER B 1 66 ? 4.543 14.812 -0.684 1 98.44 66 SER B C 1
ATOM 1529 O O . SER B 1 66 ? 4.27 14.086 -1.643 1 98.44 66 SER B O 1
ATOM 1531 N N . ILE B 1 67 ? 3.656 15.391 0.139 1 98.81 67 ILE B N 1
ATOM 1532 C CA . ILE B 1 67 ? 2.246 15.562 -0.189 1 98.81 67 ILE B CA 1
ATOM 1533 C C . ILE B 1 67 ? 1.922 17.047 -0.326 1 98.81 67 ILE B C 1
ATOM 1535 O O . ILE B 1 67 ? 2.324 17.859 0.514 1 98.81 67 ILE B O 1
ATOM 1539 N N . SER B 1 68 ? 1.185 17.391 -1.389 1 98.69 68 SER B N 1
ATOM 1540 C CA . SER B 1 68 ? 0.835 18.781 -1.574 1 98.69 68 SER B CA 1
ATOM 1541 C C . SER B 1 68 ? -0.594 18.938 -2.086 1 98.69 68 SER B C 1
ATOM 1543 O O . SER B 1 68 ? -1.091 18.078 -2.818 1 98.69 68 SER B O 1
ATOM 1545 N N . PHE B 1 69 ? -1.179 19.984 -1.639 1 98.75 69 PHE B N 1
ATOM 1546 C CA . PHE B 1 69 ? -2.52 20.312 -2.098 1 98.75 69 PHE B CA 1
ATOM 1547 C C . PHE B 1 69 ? -2.922 21.703 -1.616 1 98.75 69 PHE B C 1
ATOM 1549 O O . PHE B 1 69 ? -2.205 22.328 -0.827 1 98.75 69 PHE B O 1
ATOM 1556 N N . ALA B 1 70 ? -3.973 22.156 -2.186 1 98.44 70 ALA B N 1
ATOM 1557 C CA . ALA B 1 70 ? -4.637 23.344 -1.647 1 98.44 70 ALA B CA 1
ATOM 1558 C C . ALA B 1 70 ? -5.961 22.969 -0.98 1 98.44 70 ALA B C 1
ATOM 1560 O O . ALA B 1 70 ? -6.637 22.031 -1.404 1 98.44 70 ALA B O 1
ATOM 1561 N N . ALA B 1 71 ? -6.211 23.703 0.079 1 97.56 71 ALA B N 1
ATOM 1562 C CA . ALA B 1 71 ? -7.477 23.516 0.784 1 97.56 71 ALA B CA 1
ATOM 1563 C C . ALA B 1 71 ? -7.895 24.781 1.52 1 97.56 71 ALA B C 1
ATOM 1565 O O . ALA B 1 71 ? -7.172 25.781 1.506 1 97.56 71 ALA B O 1
ATOM 1566 N N . ARG B 1 72 ? -9.141 24.719 1.97 1 95.44 72 ARG B N 1
ATOM 1567 C CA . ARG B 1 72 ? -9.688 25.891 2.662 1 95.44 72 ARG B CA 1
ATOM 1568 C C . ARG B 1 72 ? -9.695 25.672 4.172 1 95.44 72 ARG B C 1
ATOM 1570 O O . ARG B 1 72 ? -10.164 24.641 4.652 1 95.44 72 ARG B O 1
ATOM 1577 N N . PHE B 1 73 ? -9.133 26.594 4.867 1 94.25 73 PHE B N 1
ATOM 1578 C CA . PHE B 1 73 ? -9.109 26.594 6.324 1 94.25 73 PHE B CA 1
ATOM 1579 C C . PHE B 1 73 ? -9.68 27.891 6.875 1 94.25 73 PHE B C 1
ATOM 1581 O O . PHE B 1 73 ? -9.125 28.969 6.652 1 94.25 73 PHE B O 1
ATOM 1588 N N . GLY B 1 74 ? -10.719 27.766 7.516 1 92.69 74 GLY B N 1
ATOM 1589 C CA . GLY B 1 74 ? -11.367 28.984 8 1 92.69 74 GLY B CA 1
ATOM 1590 C C . GLY B 1 74 ? -11.836 29.891 6.891 1 92.69 74 GLY B C 1
ATOM 1591 O O . GLY B 1 74 ? -11.758 31.125 7.008 1 92.69 74 GLY B O 1
ATOM 1592 N N . GLY B 1 75 ? -12.117 29.328 5.738 1 93.19 75 GLY B N 1
ATOM 1593 C CA . GLY B 1 75 ? -12.648 30.094 4.621 1 93.19 75 GLY B CA 1
ATOM 1594 C C . GLY B 1 75 ? -11.578 30.625 3.693 1 93.19 75 GLY B C 1
ATOM 1595 O O . GLY B 1 75 ? -11.875 31.266 2.68 1 93.19 75 GLY B O 1
ATOM 1596 N N . VAL B 1 76 ? -10.391 30.438 4.039 1 94.12 76 VAL B N 1
ATOM 1597 C CA . VAL B 1 76 ? -9.281 30.953 3.238 1 94.12 76 VAL B CA 1
ATOM 1598 C C . VAL B 1 76 ? -8.547 29.797 2.57 1 94.12 76 VAL B C 1
ATOM 1600 O O . VAL B 1 76 ? -8.18 28.812 3.232 1 94.12 76 VAL B O 1
ATOM 1603 N N . SER B 1 77 ? -8.344 29.953 1.229 1 96 77 SER B N 1
ATOM 1604 C CA . SER B 1 77 ? -7.598 28.938 0.492 1 96 77 SER B CA 1
ATOM 1605 C C . SER B 1 77 ? -6.105 29.016 0.796 1 96 77 SER B C 1
ATOM 1607 O O . SER B 1 77 ? -5.523 30.094 0.787 1 96 77 SER B O 1
ATOM 1609 N N . GLN B 1 78 ? -5.551 27.906 1.182 1 96.06 78 GLN B N 1
ATOM 1610 C CA . GLN B 1 78 ? -4.121 27.859 1.48 1 96.06 78 GLN B CA 1
ATOM 1611 C C . GLN B 1 78 ? -3.461 26.641 0.847 1 96.06 78 GLN B C 1
ATOM 1613 O O . GLN B 1 78 ? -4.105 25.609 0.661 1 96.06 78 GLN B O 1
ATOM 1618 N N . ASP B 1 79 ? -2.158 26.875 0.493 1 97.94 79 ASP B N 1
ATOM 1619 C CA . ASP B 1 79 ? -1.359 25.75 0.003 1 97.94 79 ASP B CA 1
ATOM 1620 C C . ASP B 1 79 ? -0.767 24.953 1.16 1 97.94 79 ASP B C 1
ATOM 1622 O O . ASP B 1 79 ? -0.333 25.531 2.162 1 97.94 79 ASP B O 1
ATOM 1626 N N . VAL B 1 80 ? -0.782 23.688 0.969 1 98.5 80 VAL B N 1
ATOM 1627 C CA . VAL B 1 80 ? -0.223 22.766 1.949 1 98.5 80 VAL B CA 1
ATOM 1628 C C . VAL B 1 80 ? 0.909 21.953 1.313 1 98.5 80 VAL B C 1
ATOM 1630 O O . VAL B 1 80 ? 0.791 21.5 0.173 1 98.5 80 VAL B O 1
ATOM 1633 N N . TRP B 1 81 ? 2.023 21.844 1.987 1 98.75 81 TRP B N 1
ATOM 1634 C CA . TRP B 1 81 ? 3.158 21.016 1.582 1 98.75 81 TRP B CA 1
ATOM 1635 C C . TRP B 1 81 ? 3.729 20.25 2.771 1 98.75 81 TRP B C 1
ATOM 1637 O O . TRP B 1 81 ? 4.188 20.859 3.744 1 98.75 81 TRP B O 1
ATOM 1647 N N . ILE B 1 82 ? 3.713 18.984 2.691 1 98.62 82 ILE B N 1
ATOM 1648 C CA . ILE B 1 82 ? 4.098 18.109 3.797 1 98.62 82 ILE B CA 1
ATOM 1649 C C . ILE B 1 82 ? 5.199 17.156 3.346 1 98.62 82 ILE B C 1
ATOM 1651 O O . ILE B 1 82 ? 4.965 16.266 2.52 1 98.62 82 ILE B O 1
ATOM 1655 N N . PRO B 1 83 ? 6.414 17.359 3.895 1 98.06 83 PRO B N 1
ATOM 1656 C CA . PRO B 1 83 ? 7.395 16.328 3.598 1 98.06 83 PRO B CA 1
ATOM 1657 C C . PRO B 1 83 ? 6.953 14.938 4.078 1 98.06 83 PRO B C 1
ATOM 1659 O O . PRO B 1 83 ? 6.324 14.82 5.133 1 98.06 83 PRO B O 1
ATOM 1662 N N . MET B 1 84 ? 7.289 13.914 3.344 1 98 84 MET B N 1
ATOM 1663 C CA . MET B 1 84 ? 6.852 12.562 3.678 1 98 84 MET B CA 1
ATOM 1664 C C . MET B 1 84 ? 7.324 12.164 5.07 1 98 84 MET B C 1
ATOM 1666 O O . MET B 1 84 ? 6.609 11.477 5.801 1 98 84 MET B O 1
ATOM 1670 N N . ALA B 1 85 ? 8.445 12.641 5.496 1 97 85 ALA B N 1
ATOM 1671 C CA . ALA B 1 85 ? 9.023 12.32 6.801 1 97 85 ALA B CA 1
ATOM 1672 C C . ALA B 1 85 ? 8.133 12.828 7.93 1 97 85 ALA B C 1
ATOM 1674 O O . ALA B 1 85 ? 8.203 12.336 9.055 1 97 85 ALA B O 1
ATOM 1675 N N . ALA B 1 86 ? 7.281 13.734 7.629 1 97.75 86 ALA B N 1
ATOM 1676 C CA . ALA B 1 86 ? 6.457 14.352 8.664 1 97.75 86 ALA B CA 1
ATOM 1677 C C . ALA B 1 86 ? 5.105 13.648 8.781 1 97.75 86 ALA B C 1
ATOM 1679 O O . ALA B 1 86 ? 4.328 13.938 9.695 1 97.75 86 ALA B O 1
ATOM 1680 N N . VAL B 1 87 ? 4.797 12.773 7.887 1 98.5 87 VAL B N 1
ATOM 1681 C CA . VAL B 1 87 ? 3.52 12.078 7.922 1 98.5 87 VAL B CA 1
ATOM 1682 C C . VAL B 1 87 ? 3.572 10.953 8.953 1 98.5 87 VAL B C 1
ATOM 1684 O O . VAL B 1 87 ? 4.383 10.031 8.836 1 98.5 87 VAL B O 1
ATOM 1687 N N . LEU B 1 88 ? 2.658 11.039 9.875 1 97.94 88 LEU B N 1
ATOM 1688 C CA . LEU B 1 88 ? 2.65 10.078 10.969 1 97.94 88 LEU B CA 1
ATOM 1689 C C . LEU B 1 88 ? 1.669 8.938 10.688 1 97.94 88 LEU B C 1
ATOM 1691 O O . LEU B 1 88 ? 1.8 7.848 11.25 1 97.94 88 LEU B O 1
ATOM 1695 N N . GLY B 1 89 ? 0.672 9.266 9.898 1 98.38 89 GLY B N 1
ATOM 1696 C CA . GLY B 1 89 ? -0.291 8.219 9.578 1 98.38 89 GLY B CA 1
ATOM 1697 C C . GLY B 1 89 ? -1.362 8.68 8.602 1 98.38 89 GLY B C 1
ATOM 1698 O O . GLY B 1 89 ? -1.499 9.875 8.336 1 98.38 89 GLY B O 1
ATOM 1699 N N . ILE B 1 90 ? -2.062 7.746 8.023 1 98.75 90 ILE B N 1
ATOM 1700 C CA . ILE B 1 90 ? -3.244 7.926 7.188 1 98.75 90 ILE B CA 1
ATOM 1701 C C . ILE B 1 90 ? -4.34 6.957 7.625 1 98.75 90 ILE B C 1
ATOM 1703 O O . ILE B 1 90 ? -4.07 5.781 7.883 1 98.75 90 ILE B O 1
ATOM 1707 N N . TYR B 1 91 ? -5.52 7.469 7.766 1 98.38 91 TYR B N 1
ATOM 1708 C CA . TYR B 1 91 ? -6.594 6.629 8.281 1 98.38 91 TYR B CA 1
ATOM 1709 C C . TYR B 1 91 ? -7.957 7.207 7.922 1 98.38 91 TYR B C 1
ATOM 1711 O O . TYR B 1 91 ? -8.047 8.32 7.391 1 98.38 91 TYR B O 1
ATOM 1719 N N . ALA B 1 92 ? -8.977 6.445 8.148 1 98 92 ALA B N 1
ATOM 1720 C CA . ALA B 1 92 ? -10.336 6.883 7.852 1 98 92 ALA B CA 1
ATOM 1721 C C . ALA B 1 92 ? -10.883 7.766 8.969 1 98 92 ALA B C 1
ATOM 1723 O O . ALA B 1 92 ? -10.82 7.402 10.141 1 98 92 ALA B O 1
ATOM 1724 N N . LYS B 1 93 ? -11.43 8.828 8.578 1 97.12 93 LYS B N 1
ATOM 1725 C CA . LYS B 1 93 ? -12.125 9.688 9.539 1 97.12 93 LYS B CA 1
ATOM 1726 C C . LYS B 1 93 ? -13.219 8.914 10.266 1 97.12 93 LYS B C 1
ATOM 1728 O O . LYS B 1 93 ? -13.383 9.055 11.484 1 97.12 93 LYS B O 1
ATOM 1733 N N . GLU B 1 94 ? -13.945 8.047 9.516 1 96.5 94 GLU B N 1
ATOM 1734 C CA . GLU B 1 94 ? -15.125 7.32 9.984 1 96.5 94 GLU B CA 1
ATOM 1735 C C . GLU B 1 94 ? -14.734 6.203 10.953 1 96.5 94 GLU B C 1
ATOM 1737 O O . GLU B 1 94 ? -15.516 5.832 11.828 1 96.5 94 GLU B O 1
ATOM 1742 N N . ASP B 1 95 ? -13.516 5.684 10.766 1 95.19 95 ASP B N 1
ATOM 1743 C CA . ASP B 1 95 ? -13 4.582 11.586 1 95.19 95 ASP B CA 1
ATOM 1744 C C . ASP B 1 95 ? -11.477 4.602 11.633 1 95.19 95 ASP B C 1
ATOM 1746 O O . ASP B 1 95 ? -10.82 3.998 10.789 1 95.19 95 ASP B O 1
ATOM 1750 N N . PRO B 1 96 ? -10.953 5.16 12.617 1 92.19 96 PRO B N 1
ATOM 1751 C CA . PRO B 1 96 ? -9.5 5.352 12.68 1 92.19 96 PRO B CA 1
ATOM 1752 C C . PRO B 1 96 ? -8.734 4.035 12.727 1 92.19 96 PRO B C 1
ATOM 1754 O O . PRO B 1 96 ? -7.512 4.02 12.531 1 92.19 96 PRO B O 1
ATOM 1757 N N . SER B 1 97 ? -9.43 2.941 12.992 1 93.44 97 SER B N 1
ATOM 1758 C CA . SER B 1 97 ? -8.75 1.646 12.992 1 93.44 97 SER B CA 1
ATOM 1759 C C . SER B 1 97 ? -8.43 1.188 11.578 1 93.44 97 SER B C 1
ATOM 1761 O O . SER B 1 97 ? -7.641 0.259 11.383 1 93.44 97 SER B O 1
ATOM 1763 N N . GLU B 1 98 ? -9.07 1.897 10.641 1 93.25 98 GLU B N 1
ATOM 1764 C CA . GLU B 1 98 ? -8.812 1.637 9.227 1 93.25 98 GLU B CA 1
ATOM 1765 C C . GLU B 1 98 ? -7.734 2.568 8.68 1 93.25 98 GLU B C 1
ATOM 1767 O O . GLU B 1 98 ? -8.039 3.586 8.062 1 93.25 98 GLU B O 1
ATOM 1772 N N . GLY B 1 99 ? -6.438 2.197 8.953 1 95.12 99 GLY B N 1
ATOM 1773 C CA . GLY B 1 99 ? -5.359 3.068 8.508 1 95.12 99 GLY B CA 1
ATOM 1774 C C . GLY B 1 99 ? -3.982 2.518 8.828 1 95.12 99 GLY B C 1
ATOM 1775 O O . GLY B 1 99 ? -3.836 1.328 9.117 1 95.12 99 GLY B O 1
ATOM 1776 N N . PHE B 1 100 ? -2.975 3.309 8.445 1 97 100 PHE B N 1
ATOM 1777 C CA . PHE B 1 100 ? -1.569 3.012 8.688 1 97 100 PHE B CA 1
ATOM 1778 C C . PHE B 1 100 ? -0.91 4.129 9.492 1 97 100 PHE B C 1
ATOM 1780 O O . PHE B 1 100 ? -1.146 5.309 9.234 1 97 100 PHE B O 1
ATOM 1787 N N . PHE B 1 101 ? -0.161 3.676 10.438 1 96.75 101 PHE B N 1
ATOM 1788 C CA . PHE B 1 101 ? 0.716 4.578 11.172 1 96.75 101 PHE B CA 1
ATOM 1789 C C . PHE B 1 101 ? 2.178 4.188 10.984 1 96.75 101 PHE B C 1
ATOM 1791 O O . PHE B 1 101 ? 2.51 3.002 10.945 1 96.75 101 PHE B O 1
ATOM 1798 N N . PHE B 1 102 ? 2.994 5.152 10.898 1 96.56 102 PHE B N 1
ATOM 1799 C CA . PHE B 1 102 ? 4.352 4.895 10.43 1 96.56 102 PHE B CA 1
ATOM 1800 C C . PHE B 1 102 ? 5.363 5.145 11.547 1 96.56 102 PHE B C 1
ATOM 1802 O O . PHE B 1 102 ? 5.152 6.012 12.398 1 96.56 102 PHE B O 1
ATOM 1809 N N . ASP B 1 103 ? 6.363 4.414 11.414 1 90.12 103 ASP B N 1
ATOM 1810 C CA . ASP B 1 103 ? 7.488 4.547 12.336 1 90.12 103 ASP B CA 1
ATOM 1811 C C . ASP B 1 103 ? 8.328 5.781 12.008 1 90.12 103 ASP B C 1
ATOM 1813 O O . ASP B 1 103 ? 8.859 5.902 10.906 1 90.12 103 ASP B O 1
ATOM 1817 N N . PRO B 1 104 ? 8.562 6.664 12.977 1 82.94 104 PRO B N 1
ATOM 1818 C CA . PRO B 1 104 ? 9.344 7.875 12.727 1 82.94 104 PRO B CA 1
ATOM 1819 C C . PRO B 1 104 ? 10.781 7.574 12.32 1 82.94 104 PRO B C 1
ATOM 1821 O O . PRO B 1 104 ? 11.43 8.398 11.672 1 82.94 104 PRO B O 1
ATOM 1824 N N . SER B 1 105 ? 11.266 6.406 12.664 1 86.75 105 SER B N 1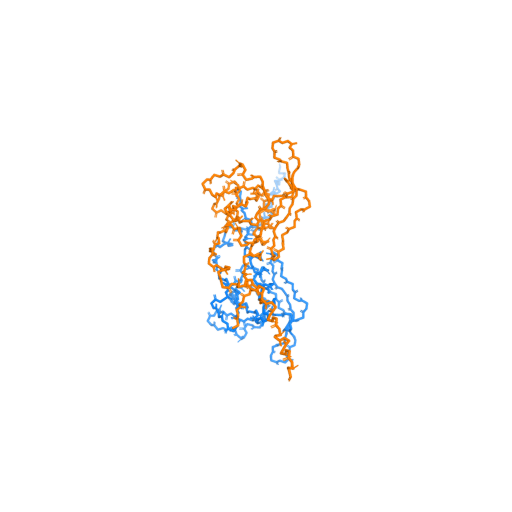
ATOM 1825 C CA . SER B 1 105 ? 12.672 6.082 12.43 1 86.75 105 SER B CA 1
ATOM 1826 C C . SER B 1 105 ? 12.914 5.676 10.977 1 86.75 105 SER B C 1
ATOM 1828 O O . SER B 1 105 ? 14.062 5.527 10.555 1 86.75 105 SER B O 1
ATOM 1830 N N . GLU B 1 106 ? 11.875 5.543 10.305 1 90.31 106 GLU B N 1
ATOM 1831 C CA . GLU B 1 106 ? 12.016 5.117 8.914 1 90.31 106 GLU B CA 1
ATOM 1832 C C . GLU B 1 106 ? 12.883 6.098 8.125 1 90.31 106 GLU B C 1
ATOM 1834 O O . GLU B 1 106 ? 13.578 5.699 7.188 1 90.31 106 GLU B O 1
ATOM 1839 N N . TYR B 1 107 ? 12.891 7.352 8.492 1 89.31 107 TYR B N 1
ATOM 1840 C CA . TYR B 1 107 ? 13.609 8.383 7.758 1 89.31 107 TYR B CA 1
ATOM 1841 C C . TYR B 1 107 ? 14.859 8.828 8.516 1 89.31 107 TYR B C 1
ATOM 1843 O O . TYR B 1 107 ? 15.516 9.797 8.133 1 89.31 107 TYR B O 1
ATOM 1851 N N . ALA B 1 108 ? 15.203 8.211 9.562 1 80.12 108 ALA B N 1
ATOM 1852 C CA . ALA B 1 108 ? 16.344 8.609 10.391 1 80.12 108 ALA B CA 1
ATOM 1853 C C . ALA B 1 108 ? 17.656 8.453 9.633 1 80.12 108 ALA B C 1
ATOM 1855 O O . ALA B 1 108 ? 18.562 9.273 9.789 1 80.12 108 ALA B O 1
ATOM 1856 N N . ASN B 1 109 ? 17.859 7.391 8.898 1 69.06 109 ASN B N 1
ATOM 1857 C CA . ASN B 1 109 ? 19.125 7.129 8.25 1 69.06 109 ASN B CA 1
ATOM 1858 C C . ASN B 1 109 ? 19.188 7.734 6.848 1 69.06 109 ASN B C 1
ATOM 1860 O O . ASN B 1 109 ? 20.125 7.492 6.098 1 69.06 109 ASN B O 1
ATOM 1864 N N . ILE B 1 110 ? 18.172 8.258 6.477 1 63.19 110 ILE B N 1
ATOM 1865 C CA . ILE B 1 110 ? 18.172 8.852 5.145 1 63.19 110 ILE B CA 1
ATOM 1866 C C . ILE B 1 110 ? 18.828 10.234 5.199 1 63.19 110 ILE B C 1
ATOM 1868 O O . ILE B 1 110 ? 18.312 11.148 5.832 1 63.19 110 ILE B O 1
ATOM 1872 N N . THR B 1 111 ? 20.078 10.242 5.496 1 51.34 111 THR B N 1
ATOM 1873 C CA . THR B 1 111 ? 20.922 11.438 5.555 1 51.34 111 THR B CA 1
ATOM 1874 C C . THR B 1 111 ? 20.641 12.344 4.359 1 51.34 111 THR B C 1
ATOM 1876 O O . THR B 1 111 ? 20.672 11.891 3.213 1 51.34 111 THR B O 1
ATOM 1879 N N . THR B 1 112 ? 19.781 13.242 4.543 1 46.81 112 THR B N 1
ATOM 1880 C CA . THR B 1 112 ? 19.844 14.25 3.49 1 46.81 112 THR B CA 1
ATOM 1881 C C . THR B 1 112 ? 21.281 14.516 3.072 1 46.81 112 THR B C 1
ATOM 1883 O O . THR B 1 112 ? 22.172 14.547 3.914 1 46.81 112 THR B O 1
ATOM 1886 N N . PRO B 1 113 ? 21.641 14.234 1.851 1 40.91 113 PRO B N 1
ATOM 1887 C CA . PRO B 1 113 ? 23.031 14.562 1.544 1 40.91 113 PRO B CA 1
ATOM 1888 C C . PRO B 1 113 ? 23.516 15.797 2.297 1 40.91 113 PRO B C 1
ATOM 1890 O O . PRO B 1 113 ? 22.828 16.828 2.32 1 40.91 113 PRO B O 1
ATOM 1893 N N . ASP B 1 114 ? 23.953 15.609 3.412 1 39.47 114 ASP B N 1
ATOM 1894 C CA . ASP B 1 114 ? 24.641 16.75 4.016 1 39.47 114 ASP B CA 1
ATOM 1895 C C . ASP B 1 114 ? 25.297 17.625 2.951 1 39.47 114 ASP B C 1
ATOM 1897 O O . ASP B 1 114 ? 25.969 17.125 2.053 1 39.47 114 ASP B O 1
ATOM 1901 N N . PRO B 1 115 ? 24.703 18.75 2.672 1 39.59 115 PRO B N 1
ATOM 1902 C CA . PRO B 1 115 ? 25.531 19.547 1.756 1 39.59 115 PRO B CA 1
ATOM 1903 C C . PRO B 1 115 ? 27.016 19.406 2.027 1 39.59 115 PRO B C 1
ATOM 1905 O O . PRO B 1 115 ? 27.469 19.609 3.162 1 39.59 115 PRO B O 1
ATOM 1908 N N . GLU B 1 116 ? 27.547 18.328 1.535 1 41.47 116 GLU B N 1
ATOM 1909 C CA . GLU B 1 116 ? 29 18.312 1.702 1 41.47 116 GLU B CA 1
ATOM 1910 C C . GLU B 1 116 ? 29.578 19.734 1.621 1 41.47 116 GLU B C 1
ATOM 1912 O O . GLU B 1 116 ? 29.25 20.484 0.71 1 41.47 116 GLU B O 1
ATOM 1917 N N . PRO B 1 117 ? 29.812 20.344 2.703 1 40 117 PRO B N 1
ATOM 1918 C CA . PRO B 1 117 ? 30.469 21.641 2.576 1 40 117 PRO B CA 1
ATOM 1919 C C . PRO B 1 117 ? 31.438 21.703 1.397 1 40 117 PRO B C 1
ATOM 1921 O O . PRO B 1 117 ? 32.031 20.688 1.034 1 40 117 PRO B O 1
ATOM 1924 N N . PRO B 1 118 ? 31.094 22.469 0.386 1 39.44 118 PRO B N 1
ATOM 1925 C CA . PRO B 1 118 ? 32.094 22.594 -0.688 1 39.44 118 PRO B CA 1
ATOM 1926 C C . PRO B 1 118 ? 33.531 22.578 -0.173 1 39.44 118 PRO B C 1
ATOM 1928 O O . PRO B 1 118 ? 33.812 23.234 0.833 1 39.44 118 PRO B O 1
ATOM 1931 N N . THR B 1 119 ? 34.031 21.422 0.049 1 38.56 119 THR B N 1
ATOM 1932 C CA . THR B 1 119 ? 35.469 21.406 0.344 1 38.56 119 THR B CA 1
ATOM 1933 C C . THR B 1 119 ? 36.219 22.438 -0.502 1 38.56 119 THR B C 1
ATOM 1935 O O . THR B 1 119 ? 36.156 22.375 -1.733 1 38.56 119 THR B O 1
ATOM 1938 N N . HIS B 1 120 ? 36.188 23.672 -0.038 1 32.47 120 HIS B N 1
ATOM 1939 C CA . HIS B 1 120 ? 37 24.75 -0.58 1 32.47 120 HIS B CA 1
ATOM 1940 C C . HIS B 1 120 ? 38.438 24.281 -0.829 1 32.47 120 HIS B C 1
ATOM 1942 O O . HIS B 1 120 ? 39.156 23.922 0.111 1 32.47 120 HIS B O 1
ATOM 1948 N N . SER B 1 121 ? 38.656 23.609 -1.95 1 40.62 121 SER B N 1
ATOM 1949 C CA . SER B 1 121 ? 40 23.391 -2.453 1 40.62 121 SER B CA 1
ATOM 1950 C C . SER B 1 121 ? 40.906 24.562 -2.145 1 40.62 121 SER B C 1
ATOM 1952 O O . SER B 1 121 ? 40.562 25.719 -2.416 1 40.62 121 SER B O 1
ATOM 1954 N N . GLY B 1 122 ? 41.594 24.531 -1.01 1 37.03 122 GLY B N 1
ATOM 1955 C CA . GLY B 1 122 ? 42.656 25.406 -0.552 1 37.03 122 GLY B CA 1
ATOM 1956 C C . GLY B 1 122 ? 43.562 25.875 -1.672 1 37.03 122 GLY B C 1
ATOM 1957 O O . GLY B 1 122 ? 44.188 25.062 -2.352 1 37.03 122 GLY B O 1
ATOM 1958 N N . LEU B 1 123 ? 43.25 26.953 -2.281 1 35.91 123 LEU B N 1
ATOM 1959 C CA . LEU B 1 123 ? 44.125 27.625 -3.219 1 35.91 123 LEU B CA 1
ATOM 1960 C C . LEU B 1 123 ? 45.469 27.906 -2.57 1 35.91 123 LEU B C 1
ATOM 1962 O O . LEU B 1 123 ? 45.562 28.688 -1.62 1 35.91 123 LEU B O 1
ATOM 1966 N N . LYS B 1 124 ? 46.281 26.797 -2.428 1 39.44 124 LYS B N 1
ATOM 1967 C CA . LYS B 1 124 ? 47.656 26.984 -1.961 1 39.44 124 LYS B CA 1
ATOM 1968 C C . LYS B 1 124 ? 48.344 28.109 -2.738 1 39.44 124 LYS B C 1
ATOM 1970 O O . LYS B 1 124 ? 48.469 28.031 -3.963 1 39.44 124 LYS B O 1
ATOM 1975 N N . PHE B 1 125 ? 48.219 29.281 -2.217 1 31.09 125 PHE B N 1
ATOM 1976 C CA . PHE B 1 125 ? 49 30.391 -2.695 1 31.09 125 PHE B CA 1
ATOM 1977 C C . PHE B 1 125 ? 50.469 30 -2.811 1 31.09 125 PHE B C 1
ATOM 1979 O O . PHE B 1 125 ? 51.062 29.469 -1.861 1 31.09 125 PHE B O 1
ATOM 1986 N N . VAL B 1 126 ? 50.812 29.391 -3.928 1 37.31 126 VAL B N 1
ATOM 1987 C CA . VAL B 1 126 ? 52.219 29.125 -4.289 1 37.31 126 VAL B CA 1
ATOM 1988 C C . VAL B 1 126 ? 53.062 30.375 -4.055 1 37.31 126 VAL B C 1
ATOM 1990 O O . VAL B 1 126 ? 52.781 31.438 -4.605 1 37.31 126 VAL B O 1
ATOM 1993 N N . ASP B 1 127 ? 53.469 30.469 -2.85 1 30.52 127 ASP B N 1
ATOM 1994 C CA . ASP B 1 127 ? 54.625 31.375 -2.77 1 30.52 127 ASP B CA 1
ATOM 1995 C C . ASP B 1 127 ? 55.812 30.828 -3.531 1 30.52 127 ASP B C 1
ATOM 1997 O O . ASP B 1 127 ? 55.969 29.609 -3.652 1 30.52 127 ASP B O 1
#

pLDDT: mean 87.78, std 20.25, range [29.61, 98.81]

Organism: NCBI:txid743974

Radius of gyration: 24.17 Å; Cα contacts (8 Å, |Δi|>4): 421; chains: 2; bounding box: 111×60×43 Å

Foldseek 3Di:
DQDQFCQLVQQVVLLVVCVVVVFWKKWKFQLPDPVWDDDSVCDDPRIDIDTQHPVAWAPWDRDSFWTWTWGDDPRDIDITIGGSLGTQWMATPVDRVGIDGDDSCSCVPVPPPPPPPPPPPPPPPPD/DQDQFCQLVQQVVLLVVCVVVVFWKKWKFQLPDPVWDDDSVCDDPRIDIDTQHPVAWAPWDRDSFWTWTWGDDPRDIDITIGGSLGTQWMATPVDRVGIDGDDSCSCVPVPPPPPPPPPPPPPPPPD

InterPro domains:
  IPR007481 Stringent starvation protein B [PF04386] (6-110)
  IPR007481 Stringent starvation protein B [PTHR37486] (3-117)
  IPR036760 SspB-like superfamily [G3DSA:2.30.30.220] (1-125)
  IPR036760 SspB-like superfamily [SSF101738] (2-114)

Nearest PDB structures (foldseek):
  1zsz-assembly2_B  TM=9.685E-01  e=4.019E-13  Haemophilus influenzae
  1ou9-assembly2_B  TM=9.701E-01  e=4.260E-13  Haemophilus influenzae
  1twb-assembly1_A  TM=9.677E-01  e=4.787E-13  Haemophilus influenzae
  1zsz-assembly2_C  TM=9.451E-01  e=5.074E-13  Haemophilus influenzae
  1ou9-assembly1_A  TM=9.439E-01  e=6.043E-13  Haemophilus influenzae

Sequence (254 aa):
MTFTPKRPYLIRAMHEWLEDNELTAYLMIDATHGDVVAPLDYAQEGRLVLAASYQATKDLHIDNESISFAARFGGVSQDVWIPMAAVLGIYAKEDPSEGFFFDPSEYANITTPDPEPPTHSGLKFVDMTFTPKRPYLIRAMHEWLEDNELTAYLMIDATHGDVVAPLDYAQEGRLVLAASYQATKDLHIDNESISFAARFGGVSQDVWIPMAAVLGIYAKEDPSEGFFFDPSEYANITTPDPEPPTHSGLKFVD

Secondary structure (DSSP, 8-state):
--PPPSHHHHHHHHHHHHHHTTPPEEEEEETT-TT-BS-GGG-BTTEEEEE--TTT-EEEEE-SSEEEEEEEETTEEEEEEEEGGGEEEEEESS-TTSEEE--GGGGTT------------------/--PPPSHHHHHHHHHHHHHHTTPPEEEEEETT-TT-BS-GGG-BTTEEEEE--TTT-EEEEE-SSEEEEEEEETTEEEEEEEEGGGEEEEEESS-TTSEEE--GGGGTT------------------